Protein AF-A0A5E6N3Q6-F1 (afdb_monomer_lite)

Radius of gyration: 20.18 Å; chains: 1; bounding box: 49×36×59 Å

Foldseek 3Di:
DQVLLVCLCLQFPQDHPVCSVVSVVLLVLLLVLLLVLQLVDQLLLVLQADLQDAQVRLQVSLQSSLVSSCVSVPHDDREHEAEAADPVDQDQWWQFPVRYIYGHLNNQFWSLSSQLRSQLSSLVSVLVRDPVRPPPVPDLLNLVRSSSNSNSRSNSRSVSNQVSSCPRGDHGGHRGHPNHQDDDPVSVVVRVVRNVVSVVVVVPTDRVPTRDQDDPVRVVVLSVQSVVCPPVDDVSNVVSSVVVSVVSVVSVVVVVVVVVVLVPDDPVPRPDPDDPPDDDDDDDD

Structure (mmCIF, N/CA/C/O backbone):
data_AF-A0A5E6N3Q6-F1
#
_entry.id   AF-A0A5E6N3Q6-F1
#
loop_
_atom_site.group_PDB
_atom_site.id
_atom_site.type_symbol
_atom_site.label_atom_id
_atom_site.label_alt_id
_atom_site.label_comp_id
_atom_site.label_asym_id
_atom_site.label_entity_id
_atom_site.label_seq_id
_atom_site.pdbx_PDB_ins_code
_atom_site.Cartn_x
_atom_site.Cartn_y
_atom_site.Cartn_z
_atom_site.occupancy
_atom_site.B_iso_or_equiv
_atom_site.auth_seq_id
_atom_site.auth_comp_id
_atom_site.auth_asym_id
_atom_site.auth_atom_id
_atom_site.pdbx_PDB_model_num
ATOM 1 N N . MET A 1 1 ? -1.515 2.811 -17.539 1.00 56.94 1 MET A N 1
ATOM 2 C CA . MET A 1 1 ? -0.850 1.718 -18.300 1.00 56.94 1 MET A CA 1
ATOM 3 C C . MET A 1 1 ? 0.144 2.186 -19.373 1.00 56.94 1 MET A C 1
ATOM 5 O O . MET A 1 1 ? 1.313 2.272 -19.043 1.00 56.94 1 MET A O 1
ATOM 9 N N . ILE A 1 2 ? -0.220 2.497 -20.633 1.00 44.34 2 ILE A N 1
ATOM 10 C CA . ILE A 1 2 ? 0.793 2.831 -21.678 1.00 44.34 2 ILE A CA 1
ATOM 11 C C . ILE A 1 2 ? 1.593 4.098 -21.333 1.00 44.34 2 ILE A C 1
ATOM 13 O O . ILE A 1 2 ? 2.821 4.087 -21.382 1.00 44.34 2 ILE A O 1
ATOM 17 N N . THR A 1 3 ? 0.908 5.184 -20.964 1.00 49.03 3 THR A N 1
ATOM 18 C CA . THR A 1 3 ? 1.556 6.437 -20.541 1.00 49.03 3 THR A CA 1
ATOM 19 C C . THR A 1 3 ? 2.429 6.220 -19.309 1.00 49.03 3 THR A C 1
ATOM 21 O O . THR A 1 3 ? 3.557 6.697 -19.275 1.00 49.03 3 THR A O 1
ATOM 24 N N . SER A 1 4 ? 1.940 5.439 -18.350 1.00 61.97 4 SER A N 1
ATOM 25 C CA . SER A 1 4 ? 2.652 5.041 -17.138 1.00 61.97 4 SER A CA 1
ATOM 26 C C . SER A 1 4 ? 3.937 4.252 -17.431 1.00 61.97 4 SER A C 1
ATOM 28 O O . SER A 1 4 ? 5.001 4.587 -16.927 1.00 61.97 4 SER A O 1
ATOM 30 N N . ALA A 1 5 ? 3.893 3.264 -18.331 1.00 45.22 5 ALA A N 1
ATOM 31 C CA . ALA A 1 5 ? 5.082 2.517 -18.749 1.00 45.22 5 ALA A CA 1
ATOM 32 C C . ALA A 1 5 ? 6.110 3.428 -19.445 1.00 45.22 5 ALA A C 1
ATOM 34 O O . ALA A 1 5 ? 7.311 3.330 -19.198 1.00 45.22 5 ALA A O 1
ATOM 35 N N . ILE A 1 6 ? 5.647 4.374 -20.274 1.00 43.88 6 ILE A N 1
ATOM 36 C CA . ILE A 1 6 ? 6.516 5.410 -20.854 1.00 43.88 6 ILE A CA 1
ATOM 37 C C . ILE A 1 6 ? 7.110 6.291 -19.748 1.00 43.88 6 ILE A C 1
ATOM 39 O O . ILE A 1 6 ? 8.293 6.617 -19.807 1.00 43.88 6 ILE A O 1
ATOM 43 N N . GLN A 1 7 ? 6.320 6.669 -18.743 1.00 56.56 7 GLN A N 1
ATOM 44 C CA . GLN A 1 7 ? 6.772 7.462 -17.603 1.00 56.56 7 GLN A CA 1
ATOM 45 C C . GLN A 1 7 ? 7.871 6.735 -16.825 1.00 56.56 7 GLN A C 1
ATOM 47 O O . GLN A 1 7 ? 8.896 7.356 -16.545 1.00 56.56 7 GLN A O 1
ATOM 52 N N . GLN A 1 8 ? 7.726 5.432 -16.570 1.00 60.62 8 GLN A N 1
ATOM 53 C CA . GLN A 1 8 ? 8.767 4.626 -15.929 1.00 60.62 8 GLN A CA 1
ATOM 54 C C . GLN A 1 8 ? 10.066 4.624 -16.746 1.00 60.62 8 GLN A C 1
ATOM 56 O O . GLN A 1 8 ? 11.113 5.008 -16.223 1.00 60.62 8 GLN A O 1
ATOM 61 N N . ILE A 1 9 ? 9.994 4.330 -18.047 1.00 50.22 9 ILE A N 1
ATOM 62 C CA . ILE A 1 9 ? 11.169 4.296 -18.944 1.00 50.22 9 ILE A CA 1
ATOM 63 C C . ILE A 1 9 ? 11.842 5.667 -19.079 1.00 50.22 9 ILE A C 1
ATOM 65 O O . ILE A 1 9 ? 13.052 5.784 -19.269 1.00 50.22 9 ILE A O 1
ATOM 69 N N . VAL A 1 10 ? 11.063 6.749 -19.051 1.00 46.91 10 VAL A N 1
ATOM 70 C CA . VAL A 1 10 ? 11.604 8.102 -19.213 1.00 46.91 10 VAL A CA 1
ATOM 71 C C . VAL A 1 10 ? 12.192 8.622 -17.904 1.00 46.91 10 VAL A C 1
ATOM 73 O O . VAL A 1 10 ? 13.195 9.344 -17.948 1.00 46.91 10 VAL A O 1
ATOM 76 N N . ASN A 1 11 ? 11.598 8.299 -16.760 1.00 55.31 11 ASN A N 1
ATOM 77 C CA . ASN A 1 11 ? 11.959 8.909 -15.481 1.00 55.31 11 ASN A CA 1
ATOM 78 C C . ASN A 1 11 ? 12.980 8.095 -14.685 1.00 55.31 11 ASN A C 1
ATOM 80 O O . ASN A 1 11 ? 13.598 8.652 -13.775 1.00 55.31 11 ASN A O 1
ATOM 84 N N . THR A 1 12 ? 13.196 6.834 -15.062 1.00 57.75 12 THR A N 1
ATOM 85 C CA . THR A 1 12 ? 14.058 5.890 -14.346 1.00 57.75 12 THR A CA 1
ATOM 86 C C . THR A 1 12 ? 15.111 5.291 -15.285 1.00 57.75 12 THR A C 1
ATOM 88 O O . THR A 1 12 ? 14.909 5.232 -16.494 1.00 57.75 12 THR A O 1
ATOM 91 N N . ASP A 1 13 ? 16.272 4.915 -14.752 1.00 61.03 13 ASP A N 1
ATOM 92 C CA . ASP A 1 13 ? 17.254 4.044 -15.419 1.00 61.03 13 ASP A CA 1
ATOM 93 C C . ASP A 1 13 ? 16.992 2.550 -15.124 1.00 61.03 13 ASP A C 1
ATOM 95 O O . ASP A 1 13 ? 17.673 1.690 -15.680 1.00 61.03 13 ASP A O 1
ATOM 99 N N . ARG A 1 14 ? 16.019 2.233 -14.257 1.00 63.22 14 ARG A N 1
ATOM 100 C CA . ARG A 1 14 ? 15.593 0.868 -13.913 1.00 63.22 14 ARG A CA 1
ATOM 101 C C . ARG A 1 14 ? 14.964 0.114 -15.086 1.00 63.22 14 ARG A C 1
ATOM 103 O O . ARG A 1 14 ? 15.076 -1.107 -15.150 1.00 63.22 14 ARG A O 1
ATOM 110 N N . THR A 1 15 ? 14.285 0.824 -15.982 1.00 60.34 15 THR A N 1
ATOM 111 C CA . THR A 1 15 ? 13.553 0.229 -17.107 1.00 60.34 15 THR A CA 1
ATOM 112 C C . THR A 1 15 ? 14.020 0.848 -18.418 1.00 60.34 15 THR A C 1
ATOM 114 O O . THR A 1 15 ? 14.158 2.064 -18.543 1.00 60.34 15 THR A O 1
ATOM 117 N N . GLU A 1 16 ? 14.299 0.013 -19.415 1.00 53.53 16 GLU A N 1
ATOM 118 C CA . GLU A 1 16 ? 14.709 0.451 -20.746 1.00 53.53 16 GLU A CA 1
ATOM 119 C C . GLU A 1 16 ? 13.545 0.339 -21.741 1.00 53.53 16 GLU A C 1
ATOM 121 O O . GLU A 1 16 ? 12.541 -0.327 -21.508 1.00 53.53 16 GLU A O 1
ATOM 126 N N . LEU A 1 17 ? 13.689 0.937 -22.929 1.00 44.53 17 LEU A N 1
ATOM 127 C CA . LEU A 1 17 ? 12.667 0.849 -23.982 1.00 44.53 17 LEU A CA 1
ATOM 128 C C . LEU A 1 17 ? 12.323 -0.602 -24.372 1.00 44.53 17 LEU A C 1
ATOM 130 O O . LEU A 1 17 ? 11.194 -0.880 -24.771 1.00 44.53 17 LEU A O 1
ATOM 134 N N . LYS A 1 18 ? 13.287 -1.524 -24.257 1.00 50.41 18 LYS A N 1
ATOM 135 C CA . LYS A 1 18 ? 13.071 -2.955 -24.519 1.00 50.41 18 LYS A CA 1
ATOM 136 C C . LYS A 1 18 ? 12.111 -3.597 -23.503 1.00 50.41 18 LYS A C 1
ATOM 138 O O . LYS A 1 18 ? 11.462 -4.579 -23.846 1.00 50.41 18 LYS A O 1
ATOM 143 N N . ASP A 1 19 ? 11.990 -3.008 -22.313 1.00 62.09 19 ASP A N 1
ATOM 144 C CA . ASP A 1 19 ? 11.165 -3.484 -21.200 1.00 62.09 19 ASP A CA 1
ATOM 145 C C . ASP A 1 19 ? 9.743 -2.893 -21.251 1.00 62.09 19 ASP A C 1
ATOM 147 O O . ASP A 1 19 ? 8.903 -3.191 -20.407 1.00 62.09 19 ASP A O 1
ATOM 151 N N . PHE A 1 20 ? 9.418 -2.082 -22.267 1.00 57.03 20 PHE A N 1
ATOM 152 C CA . PHE A 1 20 ? 8.109 -1.435 -22.405 1.00 57.03 20 PHE A CA 1
ATOM 153 C C . PHE A 1 20 ? 6.930 -2.404 -22.298 1.00 57.03 20 PHE A C 1
ATOM 155 O O . PHE A 1 20 ? 5.985 -2.134 -21.562 1.00 57.03 20 PHE A O 1
ATOM 162 N N . PHE A 1 21 ? 6.970 -3.536 -23.002 1.00 57.34 21 PHE A N 1
ATOM 163 C CA . PHE A 1 21 ? 5.859 -4.489 -22.960 1.00 57.34 21 PHE A CA 1
ATOM 164 C C . PHE A 1 21 ? 5.755 -5.215 -21.617 1.00 57.34 21 PHE A C 1
ATOM 166 O O . PHE A 1 21 ? 4.640 -5.481 -21.186 1.00 57.34 21 PHE A O 1
ATOM 173 N N . SER A 1 22 ? 6.873 -5.486 -20.935 1.00 75.19 22 SER A N 1
ATOM 174 C CA . SER A 1 22 ? 6.841 -6.054 -19.581 1.00 75.19 22 SER A CA 1
ATOM 175 C C . SER A 1 22 ? 6.333 -5.049 -18.549 1.00 75.19 22 SER A C 1
ATOM 177 O O . SER A 1 22 ? 5.594 -5.433 -17.649 1.00 75.19 22 SER A O 1
ATOM 179 N N . GLU A 1 23 ? 6.654 -3.760 -18.696 1.00 72.88 23 GLU A N 1
ATOM 180 C CA . GLU A 1 23 ? 6.098 -2.705 -17.842 1.00 72.88 23 GLU A CA 1
ATOM 181 C C . GLU A 1 23 ? 4.593 -2.526 -18.067 1.00 72.88 23 GLU A C 1
ATOM 183 O O . GLU A 1 23 ? 3.832 -2.412 -17.108 1.00 72.88 23 GLU A O 1
ATOM 188 N N . VAL A 1 24 ? 4.137 -2.566 -19.324 1.00 64.94 24 VAL A N 1
ATOM 189 C CA . VAL A 1 24 ? 2.701 -2.549 -19.637 1.00 64.94 24 VAL A CA 1
ATOM 190 C C . VAL A 1 24 ? 1.995 -3.779 -19.061 1.00 64.94 24 VAL A C 1
ATOM 192 O O . VAL A 1 24 ? 0.944 -3.615 -18.452 1.00 64.94 24 VAL A O 1
ATOM 195 N N . ASP A 1 25 ? 2.564 -4.979 -19.215 1.00 76.69 25 ASP A N 1
ATOM 196 C CA . ASP A 1 25 ? 1.991 -6.231 -18.691 1.00 76.69 25 ASP A CA 1
ATOM 197 C C . ASP A 1 25 ? 1.880 -6.217 -17.160 1.00 76.69 25 ASP A C 1
ATOM 199 O O . ASP A 1 25 ? 0.833 -6.544 -16.609 1.00 76.69 25 ASP A O 1
ATOM 203 N N . LYS A 1 26 ? 2.927 -5.760 -16.467 1.00 88.00 26 LYS A N 1
ATOM 204 C CA . LYS A 1 26 ? 2.930 -5.606 -15.007 1.00 88.00 26 LYS A CA 1
ATOM 205 C C . LYS A 1 26 ? 1.845 -4.642 -14.538 1.00 88.00 26 LYS A C 1
ATOM 207 O O . LYS A 1 26 ? 1.053 -4.995 -13.675 1.00 88.00 26 LYS A O 1
ATOM 212 N N . LEU A 1 27 ? 1.768 -3.450 -15.131 1.00 81.25 27 LEU A N 1
ATOM 213 C CA . LEU A 1 27 ? 0.739 -2.470 -14.776 1.00 81.25 27 LEU A CA 1
ATOM 214 C C . LEU A 1 27 ? -0.676 -2.969 -15.091 1.00 81.25 27 LEU A C 1
ATOM 216 O O . LEU A 1 27 ? -1.602 -2.661 -14.347 1.00 81.25 27 LEU A O 1
ATOM 220 N N . HIS A 1 28 ? -0.838 -3.739 -16.168 1.00 80.50 28 HIS A N 1
ATOM 221 C CA . HIS A 1 28 ? -2.110 -4.353 -16.530 1.00 80.50 28 HIS A CA 1
ATOM 222 C C . HIS A 1 28 ? -2.560 -5.395 -15.514 1.00 80.50 28 HIS A C 1
ATOM 224 O O . HIS A 1 28 ? -3.688 -5.318 -15.041 1.00 80.50 28 HIS A O 1
ATOM 230 N N . LYS A 1 29 ? -1.667 -6.296 -15.105 1.00 91.75 29 LYS A N 1
ATOM 231 C CA . LYS A 1 29 ? -1.943 -7.270 -14.043 1.00 91.75 29 LYS A CA 1
ATOM 232 C C . LYS A 1 29 ? -2.271 -6.602 -12.714 1.00 91.75 29 LYS A C 1
ATOM 234 O O . LYS A 1 29 ? -3.179 -7.041 -12.018 1.00 91.75 29 LYS A O 1
ATOM 239 N N . THR A 1 30 ? -1.575 -5.519 -12.367 1.00 93.81 30 THR A N 1
ATOM 240 C CA . THR A 1 30 ? -1.893 -4.727 -11.172 1.00 93.81 30 THR A CA 1
ATOM 241 C C . THR A 1 30 ? -3.315 -4.162 -11.234 1.00 93.81 30 THR A C 1
ATOM 243 O O . THR A 1 30 ? -4.065 -4.314 -10.270 1.00 93.81 30 THR A O 1
ATOM 246 N N . ASP A 1 31 ? -3.702 -3.546 -12.355 1.00 88.62 31 ASP A N 1
ATOM 247 C CA . ASP A 1 31 ? -5.058 -3.022 -12.573 1.00 88.62 31 ASP A CA 1
ATOM 248 C C . ASP A 1 31 ? -6.121 -4.132 -12.517 1.00 88.62 31 ASP A C 1
ATOM 250 O O . ASP A 1 31 ? -7.110 -4.013 -11.791 1.00 88.62 31 ASP A O 1
ATOM 254 N N . GLU A 1 32 ? -5.892 -5.254 -13.206 1.00 90.25 32 GLU A N 1
ATOM 255 C CA . GLU A 1 32 ? -6.801 -6.404 -13.199 1.00 90.25 32 GLU A CA 1
ATOM 256 C C . GLU A 1 32 ? -6.975 -6.990 -11.796 1.00 90.25 32 GLU A C 1
ATOM 258 O O . GLU A 1 32 ? -8.107 -7.236 -11.375 1.00 90.25 32 GLU A O 1
ATOM 263 N N . ALA A 1 33 ? -5.885 -7.156 -11.042 1.00 97.19 33 ALA A N 1
ATOM 264 C CA . ALA A 1 33 ? -5.919 -7.665 -9.675 1.00 97.19 33 ALA A CA 1
ATOM 265 C C . ALA A 1 33 ? -6.727 -6.754 -8.747 1.00 97.19 33 ALA A C 1
ATOM 267 O O . ALA A 1 33 ? -7.626 -7.222 -8.044 1.00 97.19 33 ALA A O 1
ATOM 268 N N . VAL A 1 34 ? -6.439 -5.448 -8.766 1.00 97.50 34 VAL A N 1
ATOM 269 C CA . VAL A 1 34 ? -7.136 -4.446 -7.949 1.00 97.50 34 VAL A CA 1
ATOM 270 C C . VAL A 1 34 ? -8.615 -4.386 -8.326 1.00 97.50 34 VAL A C 1
ATOM 272 O O . VAL A 1 34 ? -9.481 -4.487 -7.452 1.00 97.50 34 VAL A O 1
ATOM 275 N N . THR A 1 35 ? -8.913 -4.296 -9.622 1.00 90.94 35 THR A N 1
ATOM 276 C CA . THR A 1 35 ? -10.280 -4.245 -10.145 1.00 90.94 35 THR A CA 1
ATOM 277 C C . THR A 1 35 ? -11.064 -5.493 -9.759 1.00 90.94 35 THR A C 1
ATOM 279 O O . THR A 1 35 ? -12.149 -5.389 -9.182 1.00 90.94 35 THR A O 1
ATOM 282 N N . ALA A 1 36 ? -10.510 -6.684 -10.001 1.00 95.94 36 ALA A N 1
ATOM 283 C CA . ALA A 1 36 ? -11.153 -7.941 -9.643 1.00 95.94 36 ALA A CA 1
ATOM 284 C C . ALA A 1 36 ? -11.361 -8.054 -8.129 1.00 95.94 36 ALA A C 1
ATOM 286 O O . ALA A 1 36 ? -12.408 -8.535 -7.684 1.00 95.94 36 ALA A O 1
ATOM 287 N N . LYS A 1 37 ? -10.396 -7.602 -7.322 1.00 97.88 37 LYS A N 1
ATOM 288 C CA . LYS A 1 37 ? -10.487 -7.659 -5.863 1.00 97.88 37 LYS A CA 1
ATOM 289 C C . LYS A 1 37 ? -11.585 -6.748 -5.318 1.00 97.88 37 LYS A C 1
ATOM 291 O O . LYS A 1 37 ? -12.336 -7.186 -4.447 1.00 97.88 37 LYS A O 1
ATOM 296 N N . ILE A 1 38 ? -11.703 -5.526 -5.838 1.00 96.62 38 ILE A N 1
ATOM 297 C CA . ILE A 1 38 ? -12.740 -4.562 -5.443 1.00 96.62 38 ILE A CA 1
ATOM 298 C C . ILE A 1 38 ? -14.120 -5.032 -5.914 1.00 96.62 38 ILE A C 1
ATOM 300 O O . ILE A 1 38 ? -15.034 -5.142 -5.098 1.00 96.62 38 ILE A O 1
ATOM 304 N N . ALA A 1 39 ? -14.257 -5.399 -7.191 1.00 94.62 39 ALA A N 1
ATOM 305 C CA . ALA A 1 39 ? -15.531 -5.812 -7.780 1.00 94.62 39 ALA A CA 1
ATOM 306 C C . ALA A 1 39 ? -16.141 -7.045 -7.089 1.00 94.62 39 ALA A C 1
ATOM 308 O O . ALA A 1 39 ? -17.357 -7.153 -6.938 1.00 94.62 39 ALA A O 1
ATOM 309 N N . ASN A 1 40 ? -15.296 -7.981 -6.643 1.00 96.75 40 ASN A N 1
ATOM 310 C CA . ASN A 1 40 ? -15.743 -9.224 -6.012 1.00 96.75 40 ASN A CA 1
ATOM 311 C C . ASN A 1 40 ? -15.781 -9.165 -4.476 1.00 96.75 40 ASN A C 1
ATOM 313 O O . ASN A 1 40 ? -16.113 -10.169 -3.841 1.00 96.75 40 ASN A O 1
ATOM 317 N N . ASN A 1 41 ? -15.456 -8.025 -3.856 1.00 97.62 41 ASN A N 1
ATOM 318 C CA . ASN A 1 41 ? -15.508 -7.865 -2.403 1.00 97.62 41 ASN A CA 1
ATOM 319 C C . ASN A 1 41 ? -16.276 -6.592 -1.995 1.00 97.62 41 ASN A C 1
ATOM 321 O O . ASN A 1 41 ? -15.662 -5.556 -1.731 1.00 97.62 41 ASN A O 1
ATOM 325 N N . PRO A 1 42 ? -17.612 -6.677 -1.831 1.00 96.81 42 PRO A N 1
ATOM 326 C CA . PRO A 1 42 ? -18.437 -5.539 -1.418 1.00 96.81 42 PRO A CA 1
ATOM 327 C C . PRO A 1 42 ? -18.014 -4.900 -0.088 1.00 96.81 42 PRO A C 1
ATOM 329 O O . PRO A 1 42 ? -18.196 -3.702 0.109 1.00 96.81 42 PRO A O 1
ATOM 332 N N . ALA A 1 43 ? -17.447 -5.681 0.839 1.00 97.25 43 ALA A N 1
ATOM 333 C CA . ALA A 1 43 ? -16.972 -5.149 2.113 1.00 97.25 43 ALA A CA 1
ATOM 334 C C . ALA A 1 43 ? -15.712 -4.291 1.934 1.00 97.25 43 ALA A C 1
ATOM 336 O O . ALA A 1 43 ? -15.598 -3.244 2.567 1.00 97.25 43 ALA A O 1
ATOM 337 N N . LEU A 1 44 ? -14.795 -4.711 1.056 1.00 97.56 44 LEU A N 1
ATOM 338 C CA . LEU A 1 44 ? -13.612 -3.928 0.696 1.00 97.56 44 LEU A CA 1
ATOM 339 C C . LEU A 1 44 ? -14.000 -2.680 -0.103 1.00 97.56 44 LEU A C 1
ATOM 341 O O . LEU A 1 44 ? -13.515 -1.598 0.213 1.00 97.56 44 LEU A O 1
ATOM 345 N N . ALA A 1 45 ? -14.914 -2.809 -1.069 1.00 97.12 45 ALA A N 1
ATOM 346 C CA . ALA A 1 45 ? -15.427 -1.682 -1.846 1.00 97.12 45 ALA A CA 1
ATOM 347 C C . ALA A 1 45 ? -16.031 -0.595 -0.944 1.00 97.12 45 ALA A C 1
ATOM 349 O O . ALA A 1 45 ? -15.667 0.571 -1.046 1.00 97.12 45 ALA A O 1
ATOM 350 N N . LYS A 1 46 ? -16.879 -0.992 0.011 1.00 97.81 46 LYS A N 1
ATOM 351 C CA . LYS A 1 46 ? -17.445 -0.072 1.003 1.00 97.81 46 LYS A CA 1
ATOM 352 C C . LYS A 1 46 ? -16.390 0.526 1.934 1.00 97.81 46 LYS A C 1
ATOM 354 O O . LYS A 1 46 ? -16.525 1.655 2.386 1.00 97.81 46 LYS A O 1
ATOM 359 N N . ALA A 1 47 ? -15.350 -0.232 2.268 1.00 98.06 47 ALA A N 1
ATOM 360 C CA . ALA A 1 47 ? -14.299 0.273 3.136 1.00 98.06 47 ALA A CA 1
ATOM 361 C C . ALA A 1 47 ? -13.492 1.399 2.460 1.00 98.06 47 ALA A C 1
ATOM 363 O O . ALA A 1 47 ? -13.134 2.364 3.126 1.00 98.06 47 ALA A O 1
ATOM 364 N N . LEU A 1 48 ? -13.265 1.333 1.144 1.00 98.25 48 LEU A N 1
ATOM 365 C CA . LEU A 1 48 ? -12.563 2.383 0.389 1.00 98.25 48 LEU A CA 1
ATOM 366 C C . LEU A 1 48 ? -13.268 3.753 0.445 1.00 98.25 48 LEU A C 1
ATOM 368 O O . LEU A 1 48 ? -12.604 4.794 0.402 1.00 98.25 48 LEU A O 1
ATOM 372 N N . THR A 1 49 ? -14.594 3.761 0.581 1.00 97.88 49 THR A N 1
ATOM 373 C CA . THR A 1 49 ? -15.419 4.977 0.626 1.00 97.88 49 THR A CA 1
ATOM 374 C C . THR A 1 49 ? -15.700 5.469 2.054 1.00 97.88 49 THR A C 1
ATOM 376 O O . THR A 1 49 ? -16.276 6.543 2.233 1.00 97.88 49 THR A O 1
ATOM 379 N N . ASP A 1 50 ? -15.269 4.734 3.088 1.00 97.88 50 ASP A N 1
ATOM 380 C CA . ASP A 1 50 ? -15.525 5.066 4.494 1.00 97.88 50 ASP A CA 1
ATOM 381 C C . ASP A 1 50 ? -14.362 5.864 5.129 1.00 97.88 50 ASP A C 1
ATOM 383 O O . ASP A 1 50 ? -13.288 5.310 5.372 1.00 97.88 50 ASP A O 1
ATOM 387 N N . PRO A 1 51 ? -14.549 7.146 5.502 1.00 96.94 51 PRO A N 1
ATOM 388 C CA . PRO A 1 51 ? -13.509 7.931 6.178 1.00 96.94 51 PRO A CA 1
ATOM 389 C C . PRO A 1 51 ? -13.286 7.518 7.647 1.00 96.94 51 PRO A C 1
ATOM 391 O O . PRO A 1 51 ? -12.384 8.032 8.321 1.00 96.94 51 PRO A O 1
ATOM 394 N N . ASN A 1 52 ? -14.118 6.619 8.186 1.00 97.06 52 ASN A N 1
ATOM 395 C CA . ASN A 1 52 ? -14.143 6.214 9.592 1.00 97.06 52 ASN A CA 1
ATOM 396 C C . ASN A 1 52 ? -13.636 4.796 9.850 1.00 97.06 52 ASN A C 1
ATOM 398 O O . ASN A 1 52 ? -13.909 4.236 10.920 1.00 97.06 52 ASN A O 1
ATOM 402 N N . LEU A 1 53 ? -12.858 4.235 8.920 1.00 97.62 53 LEU A N 1
ATOM 403 C CA . LEU A 1 53 ? -12.213 2.945 9.130 1.00 97.62 53 LEU A CA 1
ATOM 404 C C . LEU A 1 53 ? -11.322 2.944 10.371 1.00 97.62 53 LEU A C 1
ATOM 406 O O . LEU A 1 53 ? -10.517 3.847 10.607 1.00 97.62 53 LEU A O 1
ATOM 410 N N . THR A 1 54 ? -11.420 1.851 11.118 1.00 98.12 54 THR A N 1
ATOM 411 C CA . THR A 1 54 ? -10.520 1.561 12.228 1.00 98.12 54 THR A CA 1
ATOM 412 C C . THR A 1 54 ? -9.158 1.043 11.772 1.00 98.12 54 THR A C 1
ATOM 414 O O . THR A 1 54 ? -9.055 0.517 10.661 1.00 98.12 54 THR A O 1
ATOM 417 N N . PRO A 1 55 ? -8.116 1.087 12.628 1.00 98.38 55 PRO A N 1
ATOM 418 C CA . PRO A 1 55 ? -6.816 0.510 12.309 1.00 98.38 55 PRO A CA 1
ATOM 419 C C . PRO A 1 55 ? -6.862 -0.922 11.776 1.00 98.38 55 PRO A C 1
ATOM 421 O O . PRO A 1 55 ? -6.235 -1.223 10.764 1.00 98.38 55 PRO A O 1
ATOM 424 N N . THR A 1 56 ? -7.652 -1.797 12.410 1.00 98.06 56 THR A N 1
ATOM 425 C CA . THR A 1 56 ? -7.825 -3.181 11.941 1.00 98.06 56 THR A CA 1
ATOM 426 C C . THR A 1 56 ? -8.397 -3.222 10.522 1.00 98.06 56 THR A C 1
ATOM 428 O O . THR A 1 56 ? -7.914 -3.986 9.691 1.00 98.06 56 THR A O 1
ATOM 431 N N . GLN A 1 57 ? -9.402 -2.392 10.226 1.00 98.12 57 GLN A N 1
ATOM 432 C CA . GLN A 1 57 ? -10.049 -2.373 8.912 1.00 98.12 57 GLN A CA 1
ATOM 433 C C . GLN A 1 57 ? -9.128 -1.8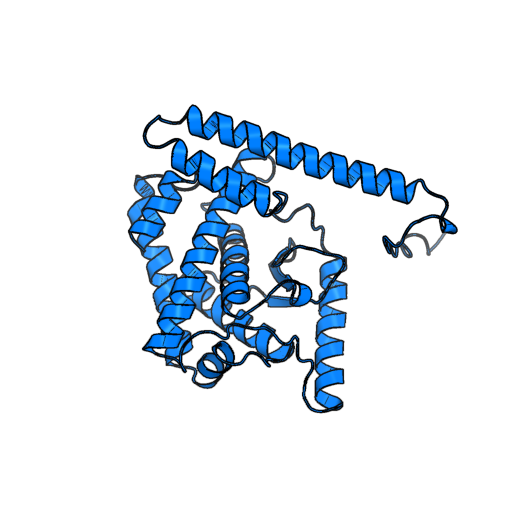11 7.827 1.00 98.12 57 GLN A C 1
ATOM 435 O O . GLN A 1 57 ? -9.053 -2.393 6.751 1.00 98.12 57 GLN A O 1
ATOM 440 N N . LYS A 1 58 ? -8.384 -0.734 8.110 1.00 98.12 58 LYS A N 1
ATOM 441 C CA . LYS A 1 58 ? -7.399 -0.178 7.167 1.00 98.12 58 LYS A CA 1
ATOM 442 C C . LYS A 1 58 ? -6.280 -1.165 6.869 1.00 98.12 58 LYS A C 1
ATOM 444 O O . LYS A 1 58 ? -5.928 -1.355 5.710 1.00 98.12 58 LYS A O 1
ATOM 449 N N . GLN A 1 59 ? -5.748 -1.822 7.902 1.00 98.44 59 GLN A N 1
ATOM 450 C CA . GLN A 1 59 ? -4.710 -2.832 7.722 1.00 98.44 59 GLN A CA 1
ATOM 451 C C . GLN A 1 59 ? -5.222 -4.006 6.882 1.00 98.44 59 GLN A C 1
ATOM 453 O O . GLN A 1 59 ? -4.517 -4.465 5.986 1.00 98.44 59 GLN A O 1
ATOM 458 N N . GLN A 1 60 ? -6.450 -4.468 7.132 1.00 97.81 60 GLN A N 1
ATOM 459 C CA . GLN A 1 60 ? -7.063 -5.530 6.339 1.00 97.81 60 GLN A CA 1
ATOM 460 C C . GLN A 1 60 ? -7.275 -5.101 4.881 1.00 97.81 60 GLN A C 1
ATOM 462 O O . GLN A 1 60 ? -6.879 -5.836 3.983 1.00 97.81 60 GLN A O 1
ATOM 467 N N . LEU A 1 61 ? -7.842 -3.913 4.645 1.00 98.06 61 LEU A N 1
ATOM 468 C CA . LEU A 1 61 ? -8.027 -3.347 3.306 1.00 98.06 61 LEU A CA 1
ATOM 469 C C . LEU A 1 61 ? -6.702 -3.317 2.540 1.00 98.06 61 LEU A C 1
ATOM 471 O O . LEU A 1 61 ? -6.620 -3.829 1.426 1.00 98.06 61 LEU A O 1
ATOM 475 N N . ALA A 1 62 ? -5.653 -2.776 3.162 1.00 98.38 62 ALA A N 1
ATOM 476 C CA . ALA A 1 62 ? -4.338 -2.681 2.546 1.00 98.38 62 ALA A CA 1
ATOM 477 C C . ALA A 1 62 ? -3.730 -4.067 2.270 1.00 98.38 62 ALA A C 1
ATOM 479 O O . ALA A 1 62 ? -3.235 -4.319 1.175 1.00 98.38 62 ALA A O 1
ATOM 480 N N . THR A 1 63 ? -3.840 -4.996 3.224 1.00 98.06 63 THR A N 1
ATOM 481 C CA . THR A 1 63 ? -3.371 -6.384 3.062 1.00 98.06 63 THR A CA 1
ATOM 482 C C . THR A 1 63 ? -4.057 -7.071 1.886 1.00 98.06 63 THR A C 1
ATOM 484 O O . THR A 1 63 ? -3.407 -7.755 1.098 1.00 98.06 63 THR A O 1
ATOM 487 N N . GLU A 1 64 ? -5.371 -6.895 1.754 1.00 97.38 64 GLU A N 1
ATOM 488 C CA . GLU A 1 64 ? -6.163 -7.514 0.697 1.00 97.38 64 GLU A CA 1
ATOM 489 C C . GLU A 1 64 ? -5.789 -7.005 -0.698 1.00 97.38 64 GLU A C 1
ATOM 491 O O . GLU A 1 64 ? -5.702 -7.814 -1.624 1.00 97.38 64 GLU A O 1
ATOM 496 N N . LEU A 1 65 ? -5.535 -5.700 -0.839 1.00 98.00 65 LEU A N 1
ATOM 497 C CA . LEU A 1 65 ? -5.077 -5.111 -2.096 1.00 98.00 65 LEU A CA 1
ATOM 498 C C . LEU A 1 65 ? -3.670 -5.605 -2.456 1.00 98.00 65 LEU A C 1
ATOM 500 O O . LEU A 1 65 ? -3.489 -6.176 -3.530 1.00 98.00 65 LEU A O 1
ATOM 504 N N . VAL A 1 66 ? -2.696 -5.485 -1.547 1.00 97.50 66 VAL A N 1
ATOM 505 C CA . VAL A 1 66 ? -1.309 -5.924 -1.804 1.00 97.50 66 VAL A CA 1
ATOM 506 C C . VAL A 1 66 ? -1.250 -7.404 -2.140 1.00 97.50 66 VAL A C 1
ATOM 508 O O . VAL A 1 66 ? -0.650 -7.781 -3.141 1.00 97.50 66 VAL A O 1
ATOM 511 N N . SER A 1 67 ? -1.918 -8.246 -1.350 1.00 96.06 67 SER A N 1
ATOM 512 C CA . SER A 1 67 ? -1.900 -9.693 -1.575 1.00 96.06 67 SER A CA 1
ATOM 513 C C . SER A 1 67 ? -2.464 -10.060 -2.947 1.00 96.06 67 SER A C 1
ATOM 515 O O . SER A 1 67 ? -1.925 -10.951 -3.596 1.00 96.06 67 SER A O 1
ATOM 517 N N . SER A 1 68 ? -3.517 -9.372 -3.409 1.00 95.94 68 SER A N 1
ATOM 518 C CA . SER A 1 68 ? -4.079 -9.619 -4.743 1.00 95.94 68 SER A CA 1
ATOM 519 C C . SER A 1 68 ? -3.084 -9.297 -5.859 1.00 95.94 68 SER A C 1
ATOM 521 O O . SER A 1 68 ? -2.880 -10.122 -6.744 1.00 95.94 68 SER A O 1
ATOM 523 N N . VAL A 1 69 ? -2.398 -8.155 -5.767 1.00 97.31 69 VAL A N 1
ATOM 524 C CA . VAL A 1 69 ? -1.406 -7.729 -6.762 1.00 97.31 69 VAL A CA 1
ATOM 525 C C . VAL A 1 69 ? -0.183 -8.639 -6.757 1.00 97.31 69 VAL A C 1
ATOM 527 O O . VAL A 1 69 ? 0.253 -9.082 -7.815 1.00 97.31 69 VAL A O 1
ATOM 530 N N . MET A 1 70 ? 0.351 -8.968 -5.578 1.00 95.25 70 MET A N 1
ATOM 531 C CA . MET A 1 70 ? 1.516 -9.850 -5.466 1.00 95.25 70 MET A CA 1
ATOM 532 C C . MET A 1 70 ? 1.238 -11.225 -6.085 1.00 95.25 70 MET A C 1
ATOM 534 O O . MET A 1 70 ? 2.066 -11.734 -6.839 1.00 95.25 70 MET A O 1
ATOM 538 N N . VAL A 1 71 ? 0.055 -11.796 -5.825 1.00 94.94 71 VAL A N 1
ATOM 539 C CA . VAL A 1 71 ? -0.358 -13.085 -6.401 1.00 94.94 71 VAL A CA 1
ATOM 540 C C . VAL A 1 71 ? -0.520 -12.999 -7.918 1.00 94.94 71 VAL A C 1
ATOM 542 O O . VAL A 1 71 ? -0.006 -13.871 -8.617 1.00 94.94 71 VAL A O 1
ATOM 545 N N . GLU A 1 72 ? -1.184 -11.962 -8.435 1.00 95.44 72 GLU A N 1
ATOM 546 C CA . GLU A 1 72 ? -1.410 -11.802 -9.880 1.00 95.44 72 GLU A CA 1
ATOM 547 C C . GLU A 1 72 ? -0.098 -11.609 -10.658 1.00 95.44 72 GLU A C 1
ATOM 549 O O . GLU A 1 72 ? 0.076 -12.120 -11.765 1.00 95.44 72 GLU A O 1
ATOM 554 N N . LEU A 1 73 ? 0.880 -10.933 -10.049 1.00 93.31 73 LEU A N 1
ATOM 555 C CA . LEU A 1 73 ? 2.223 -10.776 -10.609 1.00 93.31 73 LEU A CA 1
ATOM 556 C C . LEU A 1 73 ? 3.096 -12.038 -10.474 1.00 93.31 73 LEU A C 1
ATOM 558 O O . LEU A 1 73 ? 4.182 -12.094 -11.052 1.00 93.31 73 LEU A O 1
ATOM 562 N N . GLY A 1 74 ? 2.626 -13.069 -9.764 1.00 93.38 74 GLY A N 1
ATOM 563 C CA . GLY A 1 74 ? 3.320 -14.349 -9.606 1.00 93.38 74 GLY A CA 1
ATOM 564 C C . GLY A 1 74 ? 4.338 -14.394 -8.462 1.00 93.38 74 GLY A C 1
ATOM 565 O O . GLY A 1 74 ? 5.137 -15.330 -8.398 1.00 93.38 74 GLY A O 1
ATOM 566 N N . TYR A 1 75 ? 4.314 -13.420 -7.552 1.00 92.06 75 TYR A N 1
ATOM 567 C CA . TYR A 1 75 ? 5.174 -13.389 -6.371 1.00 92.06 75 TYR A CA 1
ATOM 568 C C . TYR A 1 75 ? 4.600 -14.264 -5.252 1.00 92.06 75 TYR A C 1
ATOM 570 O O . TYR A 1 75 ? 3.424 -14.180 -4.899 1.00 92.06 75 TYR A O 1
ATOM 578 N N . THR A 1 76 ? 5.437 -15.138 -4.690 1.00 85.12 76 THR A N 1
ATOM 579 C CA . THR A 1 76 ? 4.989 -16.182 -3.751 1.00 85.12 76 THR A CA 1
ATOM 580 C C . THR A 1 76 ? 5.302 -15.885 -2.291 1.00 85.12 76 THR A C 1
ATOM 582 O O . THR A 1 76 ? 4.747 -16.546 -1.412 1.00 85.12 76 THR A O 1
ATOM 585 N N . GLN A 1 77 ? 6.212 -14.951 -2.000 1.00 85.12 77 GLN A N 1
ATOM 586 C CA . GLN A 1 77 ? 6.502 -14.587 -0.618 1.00 85.12 77 GLN A CA 1
ATOM 587 C C . GLN A 1 77 ? 5.444 -13.594 -0.137 1.00 85.12 77 GLN A C 1
ATOM 589 O O . GLN A 1 77 ? 5.240 -12.533 -0.729 1.00 85.12 77 GLN A O 1
ATOM 594 N N . ALA A 1 78 ? 4.764 -13.963 0.948 1.00 88.50 78 ALA A N 1
ATOM 595 C CA . ALA A 1 78 ? 3.781 -13.104 1.585 1.00 88.50 78 ALA A CA 1
ATOM 596 C C . ALA A 1 78 ? 4.443 -11.817 2.097 1.00 88.50 78 ALA A C 1
ATOM 598 O O . ALA A 1 78 ? 5.558 -11.852 2.618 1.00 88.50 78 ALA A O 1
ATOM 599 N N . VAL A 1 79 ? 3.735 -10.702 1.948 1.00 92.69 79 VAL A N 1
ATOM 600 C CA . VAL A 1 79 ? 4.137 -9.381 2.436 1.00 92.69 79 VAL A CA 1
ATOM 601 C C . VAL A 1 79 ? 3.078 -8.945 3.433 1.00 92.69 79 VAL A C 1
ATOM 603 O O . VAL A 1 79 ? 1.922 -8.750 3.052 1.00 92.69 79 VAL A O 1
ATOM 606 N N . ASP A 1 80 ? 3.451 -8.817 4.704 1.00 95.56 80 ASP A N 1
ATOM 607 C CA . ASP A 1 80 ? 2.501 -8.364 5.715 1.00 95.56 80 ASP A CA 1
ATOM 608 C C . ASP A 1 80 ? 2.400 -6.839 5.685 1.00 95.56 80 ASP A C 1
ATOM 610 O O . ASP A 1 80 ? 3.406 -6.128 5.629 1.00 95.56 80 ASP A O 1
ATOM 614 N N . VAL A 1 81 ? 1.172 -6.326 5.779 1.00 98.12 81 VAL A N 1
ATOM 615 C CA . VAL A 1 81 ? 0.921 -4.895 5.962 1.00 98.12 81 VAL A CA 1
ATOM 616 C C . VAL A 1 81 ? 0.625 -4.622 7.432 1.00 98.12 81 VAL A C 1
ATOM 618 O O . VAL A 1 81 ? -0.227 -5.271 8.044 1.00 98.12 81 VAL A O 1
ATOM 621 N N . LYS A 1 82 ? 1.305 -3.630 8.005 1.00 98.31 82 LYS A N 1
ATOM 622 C CA . LYS A 1 82 ? 1.166 -3.198 9.396 1.00 98.31 82 LYS A CA 1
ATOM 623 C C . LYS A 1 82 ? 0.804 -1.723 9.451 1.00 98.31 82 LYS A C 1
ATOM 625 O O . LYS A 1 82 ? 1.565 -0.865 9.009 1.00 98.31 82 LYS A O 1
ATOM 630 N N . LEU A 1 83 ? -0.349 -1.414 10.038 1.00 98.19 83 LEU A N 1
ATOM 631 C CA . LEU A 1 83 ? -0.729 -0.027 10.279 1.00 98.19 83 LEU A CA 1
ATOM 632 C C . LEU A 1 83 ? -0.083 0.473 11.576 1.00 98.19 83 LEU A C 1
ATOM 634 O O . LEU A 1 83 ? -0.299 -0.099 12.648 1.00 98.19 83 LEU A O 1
ATOM 638 N N . VAL A 1 84 ? 0.697 1.539 11.476 1.00 97.75 84 VAL A N 1
ATOM 639 C CA . VAL A 1 84 ? 1.354 2.222 12.594 1.00 97.75 84 VAL A CA 1
ATOM 640 C C . VAL A 1 84 ? 0.732 3.597 12.801 1.00 97.75 84 VAL A C 1
ATOM 642 O O . VAL A 1 84 ? 0.079 4.145 11.916 1.00 97.75 84 VAL A O 1
ATOM 645 N N . ALA A 1 85 ? 0.937 4.167 13.981 1.00 96.25 85 ALA A N 1
ATOM 646 C CA . ALA A 1 85 ? 0.598 5.555 14.266 1.00 96.25 85 ALA A CA 1
ATOM 647 C C . ALA A 1 85 ? 1.736 6.170 15.081 1.00 96.25 85 ALA A C 1
ATOM 649 O O . ALA A 1 85 ? 1.730 6.132 16.316 1.00 96.25 85 ALA A O 1
ATOM 650 N N . ASP A 1 86 ? 2.748 6.678 14.379 1.00 89.38 86 ASP A N 1
ATOM 651 C CA . ASP A 1 86 ? 3.909 7.327 14.982 1.00 89.38 86 ASP A CA 1
ATOM 652 C C . ASP A 1 86 ? 3.975 8.792 14.543 1.00 89.38 86 ASP A C 1
ATOM 654 O O . ASP A 1 86 ? 4.393 9.110 13.435 1.00 89.38 86 ASP A O 1
ATOM 658 N N . SER A 1 87 ? 3.577 9.702 15.434 1.00 85.25 87 SER A N 1
ATOM 659 C CA . SER A 1 87 ? 3.602 11.147 15.174 1.00 85.25 87 SER A CA 1
ATOM 660 C C . SER A 1 87 ? 5.002 11.764 15.203 1.00 85.25 87 SER A C 1
ATOM 662 O O . SER A 1 87 ? 5.148 12.954 14.931 1.00 85.25 87 SER A O 1
ATOM 664 N N . GLN A 1 88 ? 6.028 11.003 15.597 1.00 83.25 88 GLN A N 1
ATOM 665 C CA . GLN A 1 88 ? 7.424 11.447 15.543 1.00 83.25 88 GLN A CA 1
ATOM 666 C C . GLN A 1 88 ? 8.082 11.117 14.201 1.00 83.25 88 GLN A C 1
ATOM 668 O O . GLN A 1 88 ? 9.159 11.638 13.905 1.00 83.25 88 GLN A O 1
ATOM 673 N N . ASP A 1 89 ? 7.435 10.271 13.405 1.00 80.25 89 ASP A N 1
ATOM 674 C CA . ASP A 1 89 ? 7.868 9.873 12.081 1.00 80.25 89 ASP A CA 1
ATOM 675 C C . ASP A 1 89 ? 6.981 10.552 11.042 1.00 80.25 89 ASP A C 1
ATOM 677 O O . ASP A 1 89 ? 5.761 10.426 11.078 1.00 80.25 89 ASP A O 1
ATOM 681 N N . ASN A 1 90 ? 7.576 11.311 10.128 1.00 82.62 90 ASN A N 1
ATOM 682 C CA . ASN A 1 90 ? 6.838 12.051 9.104 1.00 82.62 90 ASN A CA 1
ATOM 683 C C . ASN A 1 90 ? 6.604 11.235 7.825 1.00 82.62 90 ASN A C 1
ATOM 685 O O . ASN A 1 90 ? 5.982 11.743 6.892 1.00 82.62 90 ASN A O 1
ATOM 689 N N . ARG A 1 91 ? 7.116 10.003 7.759 1.00 84.12 91 ARG A N 1
ATOM 690 C CA . ARG A 1 91 ? 6.916 9.119 6.610 1.00 84.12 91 ARG A CA 1
ATOM 691 C C . ARG A 1 91 ? 5.489 8.596 6.584 1.00 84.12 91 ARG A C 1
ATOM 693 O O . ARG A 1 91 ? 4.905 8.326 7.636 1.00 84.12 91 ARG A O 1
ATOM 700 N N . LYS A 1 92 ? 4.925 8.474 5.383 1.00 90.62 92 LYS A N 1
ATOM 701 C CA . LYS A 1 92 ? 3.598 7.879 5.166 1.00 90.62 92 LYS A CA 1
ATOM 702 C C . LYS A 1 92 ? 3.672 6.355 5.122 1.00 90.62 92 LYS A C 1
ATOM 704 O O . LYS A 1 92 ? 2.773 5.695 5.636 1.00 90.62 92 LYS A O 1
ATOM 709 N N . GLY A 1 93 ? 4.745 5.820 4.550 1.00 93.31 93 GLY A N 1
ATOM 710 C CA . GLY A 1 93 ? 4.988 4.396 4.381 1.00 93.31 93 GLY A CA 1
ATOM 711 C C . GLY A 1 93 ? 6.433 4.030 4.703 1.00 93.31 93 GLY A C 1
ATOM 712 O O . GLY A 1 93 ? 7.269 4.910 4.928 1.00 93.31 93 GLY A O 1
ATOM 713 N N . HIS A 1 94 ? 6.697 2.732 4.819 1.00 91.69 94 HIS A N 1
ATOM 714 C CA . HIS A 1 94 ? 8.042 2.180 4.790 1.00 91.69 94 HIS A CA 1
ATOM 715 C C . HIS A 1 94 ? 8.011 0.670 4.559 1.00 91.69 94 HIS A C 1
ATOM 717 O O . HIS A 1 94 ? 7.439 -0.073 5.362 1.00 91.69 94 HIS A O 1
ATOM 723 N N . TYR A 1 95 ? 8.706 0.211 3.532 1.00 92.44 95 TYR A N 1
ATOM 724 C CA . TYR A 1 95 ? 9.043 -1.186 3.341 1.00 92.44 95 TYR A CA 1
ATOM 725 C C . TYR A 1 95 ? 10.277 -1.552 4.179 1.00 92.44 95 TYR A C 1
ATOM 727 O O . TYR A 1 95 ? 11.364 -0.990 4.015 1.00 92.44 95 TYR A O 1
ATOM 735 N N . GLY A 1 96 ? 10.087 -2.460 5.136 1.00 88.62 96 GLY A N 1
ATOM 736 C CA . GLY A 1 96 ? 11.104 -2.872 6.097 1.00 88.62 96 GLY A CA 1
ATOM 737 C C . GLY A 1 96 ? 12.004 -4.000 5.590 1.00 88.62 96 GLY A C 1
ATOM 738 O O . GLY A 1 96 ? 11.609 -4.835 4.779 1.00 88.62 96 GLY A O 1
ATOM 739 N N . GLU A 1 97 ? 13.220 -4.085 6.144 1.00 85.75 97 GLU A N 1
ATOM 740 C CA . GLU A 1 97 ? 14.152 -5.202 5.885 1.00 85.75 97 GLU A CA 1
ATOM 741 C C . GLU A 1 97 ? 13.625 -6.567 6.370 1.00 85.75 97 GLU A C 1
ATOM 743 O O . GLU A 1 97 ? 14.180 -7.613 6.040 1.00 85.75 97 GLU A O 1
ATOM 748 N N . ASP A 1 98 ? 12.545 -6.557 7.146 1.00 88.69 98 ASP A N 1
ATO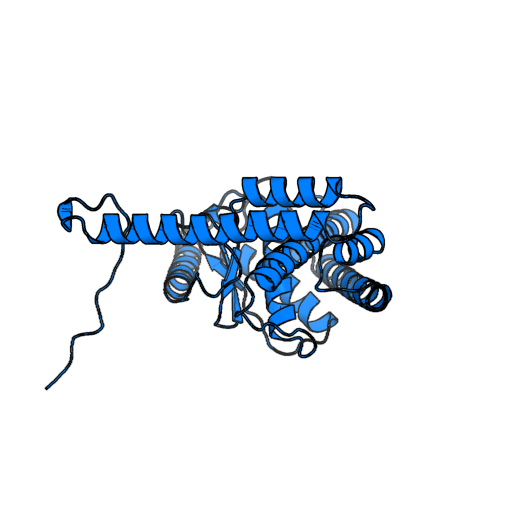M 749 C CA . ASP A 1 98 ? 11.796 -7.717 7.612 1.00 88.69 98 ASP A CA 1
ATOM 750 C C . ASP A 1 98 ? 10.661 -8.134 6.658 1.00 88.69 98 ASP A C 1
ATOM 752 O O . ASP A 1 98 ? 9.843 -8.976 7.026 1.00 88.69 98 ASP A O 1
ATOM 756 N N . ASN A 1 99 ? 10.637 -7.585 5.435 1.00 90.12 99 ASN A N 1
ATOM 757 C CA . ASN A 1 99 ? 9.675 -7.903 4.374 1.00 90.12 99 ASN A CA 1
ATOM 758 C C . ASN A 1 99 ? 8.224 -7.505 4.723 1.00 90.12 99 ASN A C 1
ATOM 760 O O . ASN A 1 99 ? 7.266 -8.105 4.233 1.00 90.12 99 ASN A O 1
ATOM 764 N N . ASN A 1 100 ? 8.070 -6.476 5.561 1.00 94.31 100 ASN A N 1
ATOM 765 C CA . ASN A 1 100 ? 6.780 -5.910 5.950 1.00 94.31 100 ASN A CA 1
ATOM 766 C C . ASN A 1 100 ? 6.594 -4.506 5.366 1.00 94.31 100 ASN A C 1
ATOM 768 O O . ASN A 1 100 ? 7.527 -3.704 5.329 1.00 94.31 100 ASN A O 1
ATOM 772 N N . ILE A 1 101 ? 5.362 -4.181 4.982 1.00 96.56 101 ILE A N 1
ATOM 773 C CA . ILE A 1 101 ? 4.944 -2.820 4.636 1.00 96.56 101 ILE A CA 1
ATOM 774 C C . ILE A 1 101 ? 4.365 -2.161 5.883 1.00 96.56 101 ILE A C 1
ATOM 776 O O . ILE A 1 101 ? 3.379 -2.632 6.448 1.00 96.56 101 ILE A O 1
ATOM 780 N N . TYR A 1 102 ? 4.932 -1.033 6.287 1.00 97.44 102 TYR A N 1
ATOM 781 C CA . TYR A 1 102 ? 4.420 -0.216 7.379 1.00 97.44 102 TYR A CA 1
ATOM 782 C C . TYR A 1 102 ? 3.727 1.023 6.825 1.00 97.44 102 TYR A C 1
ATOM 784 O O . TYR A 1 102 ? 4.341 1.793 6.099 1.00 97.44 102 TYR A O 1
ATOM 792 N N . LEU A 1 103 ? 2.467 1.246 7.193 1.00 97.56 103 LEU A N 1
ATOM 793 C CA . LEU A 1 103 ? 1.692 2.431 6.812 1.00 97.56 103 LEU A CA 1
ATOM 794 C C . LEU A 1 103 ? 1.437 3.301 8.044 1.00 97.56 103 LEU A C 1
ATOM 796 O O . LEU A 1 103 ? 0.806 2.837 8.994 1.00 97.56 103 LEU A O 1
ATOM 800 N N . ASN A 1 104 ? 1.901 4.550 8.047 1.00 95.75 104 ASN A N 1
ATOM 801 C CA . ASN A 1 104 ? 1.724 5.467 9.171 1.00 95.75 104 ASN A CA 1
ATOM 802 C C . ASN A 1 104 ? 0.443 6.282 9.035 1.00 95.75 104 ASN A C 1
ATOM 804 O O . ASN A 1 104 ? 0.417 7.341 8.408 1.00 95.75 104 ASN A O 1
ATOM 808 N N . ASP A 1 105 ? -0.602 5.811 9.708 1.00 96.06 105 ASP A N 1
ATOM 809 C CA . ASP A 1 105 ? -1.946 6.383 9.672 1.00 96.06 105 ASP A CA 1
ATOM 810 C C . ASP A 1 105 ? -1.980 7.857 10.099 1.00 96.06 105 ASP A C 1
ATOM 812 O O . ASP A 1 105 ? -2.778 8.640 9.593 1.00 96.06 105 ASP A O 1
ATOM 816 N N . THR A 1 106 ? -1.042 8.273 10.960 1.00 91.75 106 THR A N 1
ATOM 817 C CA . THR A 1 106 ? -0.902 9.674 11.399 1.00 91.75 106 THR A CA 1
ATOM 818 C C . THR A 1 106 ? -0.664 10.640 10.234 1.00 91.75 106 THR A C 1
ATOM 820 O O . THR A 1 106 ? -1.015 11.813 10.339 1.00 91.75 106 THR A O 1
ATOM 823 N N . ASN A 1 107 ? -0.065 10.160 9.138 1.00 89.88 107 ASN A N 1
ATOM 824 C CA . ASN A 1 107 ? 0.349 10.975 7.994 1.00 89.88 107 ASN A CA 1
ATOM 825 C C . ASN A 1 107 ? -0.477 10.705 6.723 1.00 89.88 107 ASN A C 1
ATOM 827 O O . ASN A 1 107 ? -0.223 11.327 5.687 1.00 89.88 107 ASN A O 1
ATOM 831 N N . LEU A 1 108 ? -1.445 9.788 6.783 1.00 91.56 108 LEU A N 1
ATOM 832 C CA . LEU A 1 108 ? -2.351 9.470 5.681 1.00 91.56 108 LEU A CA 1
ATOM 833 C C . LEU A 1 108 ? -3.625 10.299 5.832 1.00 91.56 108 LEU A C 1
ATOM 835 O O . LEU A 1 108 ? -4.354 10.144 6.809 1.00 91.56 108 LEU A O 1
ATOM 839 N N . ASN A 1 109 ? -3.913 11.190 4.883 1.00 90.94 109 ASN A N 1
ATOM 840 C CA . ASN A 1 109 ? -5.012 12.145 5.059 1.00 90.94 109 ASN A CA 1
ATOM 841 C C . ASN A 1 109 ? -6.361 11.627 4.557 1.00 90.94 109 ASN A C 1
ATOM 843 O O . ASN A 1 109 ? -7.391 12.169 4.950 1.00 90.94 109 ASN A O 1
ATOM 847 N N . ASN A 1 110 ? -6.357 10.630 3.673 1.00 92.88 110 ASN A N 1
ATOM 848 C CA . ASN A 1 110 ? -7.536 10.104 2.991 1.00 92.88 110 ASN A CA 1
ATOM 849 C C . ASN A 1 110 ? -7.236 8.732 2.352 1.00 92.88 110 ASN A C 1
ATOM 851 O O . ASN A 1 110 ? -6.105 8.241 2.432 1.00 92.88 110 ASN A O 1
ATOM 855 N N . THR A 1 111 ? -8.235 8.100 1.727 1.00 96.88 111 THR A N 1
ATOM 856 C CA . THR A 1 111 ? -8.057 6.767 1.123 1.00 96.88 111 THR A CA 1
ATOM 857 C C . THR A 1 111 ? -7.128 6.801 -0.092 1.00 96.88 111 THR A C 1
ATOM 859 O O .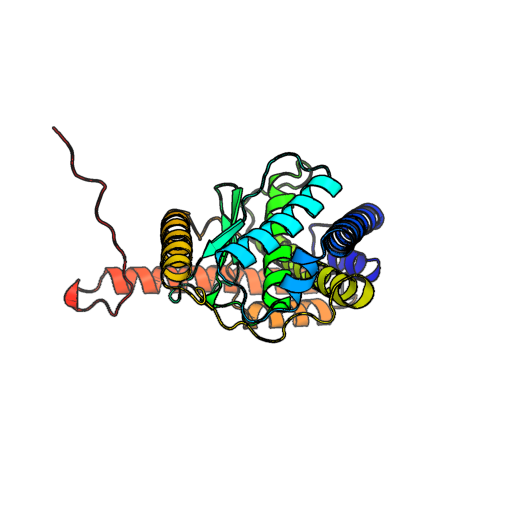 THR A 1 111 ? -6.374 5.849 -0.291 1.00 96.88 111 THR A O 1
ATOM 862 N N . LYS A 1 112 ? -7.107 7.894 -0.871 1.00 93.06 112 LYS A N 1
ATOM 863 C CA . LYS A 1 112 ? -6.173 8.034 -2.001 1.00 93.06 112 LYS A CA 1
ATOM 864 C C . LYS A 1 112 ? -4.721 8.061 -1.520 1.00 93.06 112 LYS A C 1
ATOM 866 O O . LYS A 1 112 ? -3.913 7.283 -2.005 1.00 93.06 112 LYS A O 1
ATOM 871 N N . ASP A 1 113 ? -4.421 8.848 -0.487 1.00 93.19 113 ASP A N 1
ATOM 872 C CA . ASP A 1 113 ? -3.116 8.890 0.184 1.00 93.19 113 ASP A CA 1
ATOM 873 C C . ASP A 1 113 ? -2.678 7.497 0.666 1.00 93.19 113 ASP A C 1
ATOM 875 O O . ASP A 1 113 ? -1.511 7.126 0.509 1.00 93.19 113 ASP A O 1
ATOM 879 N N . LEU A 1 114 ? -3.605 6.726 1.250 1.00 96.88 114 LEU A N 1
ATOM 880 C CA . LEU A 1 114 ? -3.353 5.348 1.672 1.00 96.88 114 LEU A CA 1
ATOM 881 C C . LEU A 1 114 ? -3.013 4.461 0.473 1.00 96.88 114 LEU A C 1
ATOM 883 O O . LEU A 1 114 ? -2.018 3.746 0.533 1.00 96.88 114 LEU A O 1
ATOM 887 N N . ALA A 1 115 ? -3.798 4.519 -0.605 1.00 97.62 115 ALA A N 1
ATOM 888 C CA . ALA A 1 115 ? -3.577 3.714 -1.802 1.00 97.62 115 ALA A CA 1
ATOM 889 C C . ALA A 1 115 ? -2.255 4.069 -2.500 1.00 97.62 115 ALA A C 1
ATOM 891 O O . ALA A 1 115 ? -1.498 3.166 -2.847 1.00 97.62 115 ALA A O 1
ATOM 892 N N . THR A 1 116 ? -1.929 5.359 -2.631 1.00 93.56 116 THR A N 1
ATOM 893 C CA . THR A 1 116 ? -0.663 5.819 -3.222 1.00 93.56 116 THR A CA 1
ATOM 894 C C . THR A 1 116 ? 0.530 5.328 -2.412 1.00 93.56 116 THR A C 1
ATOM 896 O O . THR A 1 116 ? 1.473 4.762 -2.961 1.00 93.56 116 THR A O 1
ATOM 899 N N . THR A 1 117 ? 0.469 5.493 -1.088 1.00 96.12 117 THR A N 1
ATOM 900 C CA . THR A 1 117 ? 1.535 5.043 -0.184 1.00 96.12 117 THR A CA 1
ATOM 901 C C . THR A 1 117 ? 1.677 3.522 -0.225 1.00 96.12 117 THR A C 1
ATOM 903 O O . THR A 1 117 ? 2.781 3.003 -0.327 1.00 96.12 117 THR A O 1
ATOM 906 N N . LEU A 1 118 ? 0.562 2.792 -0.195 1.00 98.12 118 LEU A N 1
ATOM 907 C CA . LEU A 1 118 ? 0.560 1.336 -0.274 1.00 98.12 118 LEU A CA 1
ATOM 908 C C . LEU A 1 118 ? 1.168 0.834 -1.583 1.00 98.12 118 LEU A C 1
ATOM 910 O O . LEU A 1 118 ? 1.983 -0.084 -1.552 1.00 98.12 118 LEU A O 1
ATOM 914 N N . GLY A 1 119 ? 0.801 1.436 -2.716 1.00 97.25 119 GLY A N 1
ATOM 915 C CA . GLY A 1 119 ? 1.368 1.098 -4.016 1.00 97.25 119 GLY A CA 1
ATOM 916 C C . GLY A 1 119 ? 2.877 1.344 -4.062 1.00 97.25 119 GLY A C 1
ATOM 917 O O . GLY A 1 119 ? 3.613 0.462 -4.499 1.00 97.25 119 GLY A O 1
ATOM 918 N N . HIS A 1 120 ? 3.347 2.474 -3.524 1.00 94.00 120 HIS A N 1
ATOM 919 C CA . HIS A 1 120 ? 4.777 2.771 -3.407 1.00 94.00 120 HIS A CA 1
ATOM 920 C C . HIS A 1 120 ? 5.523 1.670 -2.638 1.00 94.00 120 HIS A C 1
ATOM 922 O O . HIS A 1 120 ? 6.448 1.062 -3.171 1.00 94.00 120 HIS A O 1
ATOM 928 N N . GLU A 1 121 ? 5.074 1.325 -1.428 1.00 95.69 121 GLU A N 1
ATOM 929 C CA . GLU A 1 121 ? 5.743 0.282 -0.635 1.00 95.69 121 GLU A CA 1
ATOM 930 C C . GLU A 1 121 ? 5.580 -1.124 -1.237 1.00 95.69 121 GLU A C 1
ATOM 932 O O . GLU A 1 121 ? 6.432 -1.993 -1.058 1.00 95.69 121 GLU A O 1
ATOM 937 N N . THR A 1 122 ? 4.504 -1.359 -1.992 1.00 95.81 122 THR A N 1
ATOM 938 C CA . THR A 1 122 ? 4.311 -2.606 -2.749 1.00 95.81 122 THR A CA 1
ATOM 939 C C . THR A 1 122 ? 5.337 -2.733 -3.866 1.00 95.81 122 THR A C 1
ATOM 941 O O . THR A 1 122 ? 5.821 -3.834 -4.109 1.00 95.81 122 THR A O 1
ATOM 944 N N . SER A 1 123 ? 5.718 -1.630 -4.517 1.00 93.06 123 SER A N 1
ATOM 945 C CA . SER A 1 123 ? 6.804 -1.637 -5.500 1.00 93.06 123 SER A CA 1
ATOM 946 C C . SER A 1 123 ? 8.114 -2.117 -4.876 1.00 93.06 123 SER A C 1
ATOM 948 O O . SER A 1 123 ? 8.796 -2.950 -5.464 1.00 93.06 123 SER A O 1
ATOM 950 N N . HIS A 1 124 ? 8.443 -1.660 -3.667 1.00 91.12 124 HIS A N 1
ATOM 951 C CA . HIS A 1 124 ? 9.629 -2.133 -2.943 1.00 91.12 124 HIS A CA 1
ATOM 952 C C . HIS A 1 124 ? 9.548 -3.618 -2.591 1.00 91.12 124 HIS A C 1
ATOM 954 O O . HIS A 1 124 ? 10.532 -4.352 -2.705 1.00 91.12 124 HIS A O 1
ATOM 960 N N . ALA A 1 125 ? 8.359 -4.090 -2.218 1.00 92.06 125 ALA A N 1
ATOM 961 C CA . ALA A 1 125 ? 8.128 -5.501 -1.944 1.00 92.06 125 ALA A CA 1
ATOM 962 C C . ALA A 1 125 ? 8.261 -6.384 -3.198 1.00 92.06 125 ALA A C 1
ATOM 964 O O . ALA A 1 125 ? 8.816 -7.481 -3.123 1.00 92.06 125 ALA A O 1
ATOM 965 N N . ILE A 1 126 ? 7.791 -5.894 -4.349 1.00 91.12 126 ILE A N 1
ATOM 966 C CA . ILE A 1 126 ? 7.987 -6.508 -5.667 1.00 91.12 126 ILE A CA 1
ATOM 967 C C . ILE A 1 126 ? 9.485 -6.597 -5.978 1.00 91.12 126 ILE A C 1
ATOM 969 O O . ILE A 1 126 ? 9.983 -7.670 -6.313 1.00 91.12 126 ILE A O 1
ATOM 973 N N . ASP A 1 127 ? 10.219 -5.501 -5.795 1.00 87.56 127 ASP A N 1
ATOM 974 C CA . ASP A 1 127 ? 11.649 -5.423 -6.103 1.00 87.56 127 ASP A CA 1
ATOM 975 C C . ASP A 1 127 ? 12.488 -6.371 -5.259 1.00 87.56 127 ASP A C 1
ATOM 977 O O . ASP A 1 127 ? 13.439 -6.976 -5.750 1.00 87.56 127 ASP A O 1
ATOM 981 N N . ASN A 1 128 ? 12.115 -6.538 -3.991 1.00 86.00 128 ASN A N 1
ATOM 982 C CA . ASN A 1 128 ? 12.774 -7.477 -3.096 1.00 86.00 128 ASN A CA 1
ATOM 983 C C . ASN A 1 128 ? 12.608 -8.942 -3.543 1.00 86.00 128 ASN A C 1
ATOM 985 O O . ASN A 1 128 ? 13.441 -9.783 -3.205 1.00 86.00 128 ASN A O 1
ATOM 989 N N . GLN A 1 129 ? 11.543 -9.254 -4.287 1.00 86.56 129 GLN A N 1
ATOM 990 C CA . GLN A 1 129 ? 11.250 -10.605 -4.773 1.00 86.56 129 GLN A CA 1
ATOM 991 C C . GLN A 1 129 ? 11.642 -10.833 -6.235 1.00 86.56 129 GLN A C 1
ATOM 993 O O . GLN A 1 129 ? 11.719 -11.985 -6.664 1.00 86.56 129 GLN A O 1
ATOM 998 N N . ASP A 1 130 ? 11.890 -9.774 -7.004 1.00 81.56 130 ASP A N 1
ATOM 999 C CA . ASP A 1 130 ? 12.253 -9.871 -8.412 1.00 81.56 130 ASP A CA 1
ATOM 1000 C C . ASP A 1 130 ? 13.763 -10.140 -8.581 1.00 81.56 130 ASP A C 1
ATOM 1002 O O . ASP A 1 130 ? 14.592 -9.249 -8.379 1.00 81.56 130 ASP A O 1
ATOM 1006 N N . PRO A 1 131 ? 14.165 -11.350 -9.015 1.00 71.75 131 PRO A N 1
ATOM 1007 C CA . PRO A 1 131 ? 15.575 -11.704 -9.155 1.00 71.75 131 PRO A CA 1
ATOM 1008 C C . PRO A 1 131 ? 16.270 -10.972 -10.312 1.00 71.75 131 PRO A C 1
ATOM 1010 O O . PRO A 1 131 ? 17.499 -11.004 -10.404 1.00 71.75 131 PRO A O 1
ATOM 1013 N N . SER A 1 132 ? 15.510 -10.358 -11.226 1.00 67.25 132 SER A N 1
ATOM 1014 C CA . SER A 1 132 ? 16.058 -9.570 -12.332 1.00 67.25 132 SER A CA 1
ATOM 1015 C C . SER A 1 132 ? 16.492 -8.171 -11.893 1.00 67.25 132 SER A C 1
ATOM 1017 O O . SER A 1 132 ? 17.291 -7.526 -12.579 1.00 67.25 132 SER A O 1
ATOM 1019 N N . ILE A 1 133 ? 16.028 -7.724 -10.724 1.00 66.19 133 ILE A N 1
ATOM 1020 C CA . ILE A 1 133 ? 16.338 -6.416 -10.169 1.00 66.19 133 ILE A CA 1
ATOM 1021 C C . ILE A 1 133 ? 17.546 -6.550 -9.255 1.00 66.19 133 ILE A C 1
ATOM 1023 O O . ILE A 1 133 ? 17.520 -7.170 -8.195 1.00 66.19 133 ILE A O 1
ATOM 1027 N N . ASN A 1 134 ? 18.650 -5.931 -9.666 1.00 54.53 134 ASN A N 1
ATOM 1028 C CA . ASN A 1 134 ? 19.809 -5.808 -8.801 1.00 54.53 134 ASN A CA 1
ATOM 1029 C C . ASN A 1 134 ? 19.548 -4.716 -7.757 1.00 54.53 134 ASN A C 1
ATOM 1031 O O . ASN A 1 134 ? 19.909 -3.556 -7.957 1.00 54.53 134 ASN A O 1
ATOM 1035 N N . THR A 1 135 ? 18.969 -5.098 -6.622 1.00 53.69 135 THR A N 1
ATOM 1036 C CA . THR A 1 135 ? 18.719 -4.211 -5.478 1.00 53.69 135 THR A CA 1
ATOM 1037 C C . THR A 1 135 ? 19.997 -3.781 -4.747 1.00 53.69 135 THR A C 1
ATOM 1039 O O . THR A 1 135 ? 19.887 -3.219 -3.662 1.00 53.69 135 THR A O 1
ATOM 1042 N N . ASN A 1 136 ? 21.212 -4.011 -5.294 1.00 44.00 136 ASN A N 1
ATOM 1043 C CA . ASN A 1 136 ? 22.484 -3.716 -4.621 1.00 44.00 136 ASN A CA 1
ATOM 1044 C C . ASN A 1 136 ? 22.469 -2.301 -3.998 1.00 44.00 136 ASN A C 1
ATOM 1046 O O . ASN A 1 136 ? 22.650 -1.303 -4.709 1.00 44.00 136 ASN A O 1
ATOM 1050 N N . PRO A 1 137 ? 22.336 -2.199 -2.659 1.00 45.12 137 PRO A N 1
ATOM 1051 C CA . PRO A 1 137 ? 22.081 -0.936 -1.967 1.00 45.12 137 PRO A CA 1
ATOM 1052 C C . PRO A 1 137 ? 23.285 0.014 -1.962 1.00 45.12 137 PRO A C 1
ATOM 1054 O O . PRO A 1 137 ? 23.240 1.075 -1.337 1.00 45.12 137 PRO A O 1
ATOM 1057 N N . GLN A 1 138 ? 24.401 -0.375 -2.586 1.00 39.12 138 GLN A N 1
ATOM 1058 C CA . GLN A 1 138 ? 25.669 0.348 -2.525 1.00 39.12 138 GLN A CA 1
ATOM 1059 C C . GLN A 1 138 ? 25.798 1.482 -3.550 1.00 39.12 138 GLN A C 1
ATOM 1061 O O . GLN A 1 138 ? 26.736 2.276 -3.455 1.00 39.12 138 GLN A O 1
ATOM 1066 N N . ASN A 1 139 ? 24.862 1.624 -4.494 1.00 41.50 139 ASN A N 1
ATOM 1067 C CA . ASN A 1 139 ? 24.825 2.783 -5.382 1.00 41.50 139 ASN A CA 1
ATOM 1068 C C . ASN A 1 139 ? 23.671 3.727 -5.015 1.00 41.50 139 ASN A C 1
ATOM 1070 O O . ASN A 1 139 ? 22.536 3.510 -5.406 1.00 41.50 139 ASN A O 1
ATOM 1074 N N . ASN A 1 140 ? 23.948 4.858 -4.355 1.00 43.34 140 ASN A N 1
ATOM 1075 C CA . ASN A 1 140 ? 22.881 5.825 -4.027 1.00 43.34 140 ASN A CA 1
ATOM 1076 C C . ASN A 1 140 ? 22.134 6.384 -5.265 1.00 43.34 140 ASN A C 1
ATOM 1078 O O . ASN A 1 140 ? 21.115 7.041 -5.096 1.00 43.34 140 ASN A O 1
ATOM 1082 N N . ALA A 1 141 ? 22.648 6.198 -6.492 1.00 40.38 141 ALA A N 1
ATOM 1083 C CA . ALA A 1 141 ? 21.918 6.563 -7.707 1.00 40.38 141 ALA A CA 1
ATOM 1084 C C . ALA A 1 141 ? 20.801 5.560 -8.049 1.00 40.38 141 ALA A C 1
ATOM 1086 O O . ALA A 1 141 ? 19.777 6.013 -8.536 1.00 40.38 141 ALA A O 1
ATOM 1087 N N . SER A 1 142 ? 20.956 4.259 -7.755 1.00 59.62 142 SER A N 1
ATOM 1088 C CA . SER A 1 142 ? 19.876 3.276 -7.943 1.00 59.62 142 SER A CA 1
ATOM 1089 C C . SER A 1 142 ? 18.782 3.446 -6.896 1.00 59.62 142 SER A C 1
ATOM 1091 O O . SER A 1 142 ? 17.622 3.392 -7.252 1.00 59.62 142 SER A O 1
ATOM 1093 N N . LYS A 1 143 ? 19.128 3.792 -5.647 1.00 62.62 143 LYS A N 1
ATOM 1094 C CA . LYS A 1 143 ? 18.122 4.081 -4.606 1.00 62.62 143 LYS A CA 1
ATOM 1095 C C . LYS A 1 143 ? 17.180 5.221 -4.984 1.00 62.62 143 LYS A C 1
ATOM 1097 O O . LYS A 1 143 ? 15.975 5.087 -4.891 1.00 62.62 143 LYS A O 1
ATOM 1102 N N . ALA A 1 144 ? 17.727 6.353 -5.430 1.00 63.53 144 ALA A N 1
ATOM 1103 C CA . ALA A 1 144 ? 16.889 7.472 -5.861 1.00 63.53 144 ALA A CA 1
ATOM 1104 C C . ALA A 1 144 ? 16.044 7.115 -7.095 1.00 63.53 144 ALA A C 1
ATOM 1106 O O . ALA A 1 144 ? 14.938 7.618 -7.229 1.00 63.53 144 ALA A O 1
ATOM 1107 N N . ASP A 1 145 ? 16.576 6.272 -7.984 1.00 64.00 145 ASP A N 1
ATOM 1108 C CA . ASP A 1 145 ? 15.877 5.781 -9.172 1.00 64.00 145 ASP A CA 1
ATOM 1109 C C . ASP A 1 145 ? 14.708 4.847 -8.820 1.00 64.00 145 ASP A C 1
ATOM 1111 O O . ASP A 1 145 ? 13.604 5.021 -9.336 1.00 64.00 145 ASP A O 1
ATOM 1115 N N . ASN A 1 146 ? 14.932 3.936 -7.872 1.00 75.12 146 ASN A N 1
ATOM 1116 C CA . ASN A 1 146 ? 13.927 3.036 -7.319 1.00 75.12 146 ASN A CA 1
ATOM 1117 C C . ASN A 1 146 ? 12.803 3.805 -6.617 1.00 75.12 146 ASN A C 1
ATOM 1119 O O . ASN A 1 146 ? 11.638 3.525 -6.863 1.00 75.12 146 ASN A O 1
ATOM 1123 N N . GLU A 1 147 ? 13.135 4.848 -5.852 1.00 77.56 147 GLU A N 1
ATOM 1124 C CA . GLU A 1 147 ? 12.143 5.716 -5.207 1.00 77.56 147 GLU A CA 1
ATOM 1125 C C . GLU A 1 147 ? 11.200 6.402 -6.199 1.00 77.56 147 GLU A C 1
ATOM 1127 O O . GLU A 1 147 ? 9.999 6.526 -5.964 1.00 77.56 147 GLU A O 1
ATOM 1132 N N . ILE A 1 148 ? 11.723 6.847 -7.344 1.00 71.00 148 ILE A N 1
ATOM 1133 C CA . ILE A 1 148 ? 10.898 7.453 -8.400 1.00 71.00 148 ILE A CA 1
ATOM 1134 C C . ILE A 1 148 ? 10.024 6.397 -9.051 1.00 71.00 148 ILE A C 1
ATOM 1136 O O . ILE A 1 148 ? 8.856 6.663 -9.334 1.00 71.00 148 ILE A O 1
ATOM 1140 N N . TYR A 1 149 ? 10.596 5.221 -9.313 1.00 79.56 149 TYR A N 1
ATOM 1141 C CA . TYR A 1 149 ? 9.839 4.113 -9.861 1.00 79.56 149 TYR A CA 1
ATOM 1142 C C .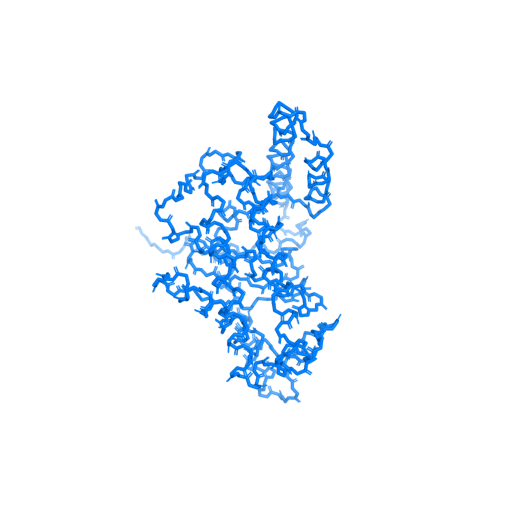 TYR A 1 149 ? 8.668 3.762 -8.934 1.00 79.56 149 TYR A C 1
ATOM 1144 O O . TYR A 1 149 ? 7.526 3.693 -9.394 1.00 79.56 149 TYR A O 1
ATOM 1152 N N . ALA A 1 150 ? 8.950 3.601 -7.638 1.00 87.31 150 ALA A N 1
ATOM 1153 C CA . ALA A 1 150 ? 7.979 3.273 -6.607 1.00 87.31 150 ALA A CA 1
ATOM 1154 C C . ALA A 1 150 ? 6.922 4.370 -6.468 1.00 87.31 150 ALA A C 1
ATOM 1156 O O . ALA A 1 150 ? 5.738 4.062 -6.387 1.00 87.31 150 ALA A O 1
ATOM 1157 N N . GLN A 1 151 ? 7.304 5.650 -6.542 1.00 82.00 151 GLN A N 1
ATOM 1158 C CA . GLN A 1 151 ? 6.339 6.751 -6.545 1.00 82.00 151 GLN A CA 1
ATOM 1159 C C . GLN A 1 151 ? 5.403 6.701 -7.757 1.00 82.00 151 GLN A C 1
ATOM 1161 O O . GLN A 1 151 ? 4.192 6.761 -7.579 1.00 82.00 151 GLN A O 1
ATOM 1166 N N . ASN A 1 152 ? 5.941 6.556 -8.973 1.00 76.06 152 ASN A N 1
ATOM 1167 C CA . ASN A 1 152 ? 5.124 6.444 -10.186 1.00 76.06 152 ASN A CA 1
ATOM 1168 C C . ASN A 1 152 ? 4.173 5.236 -10.091 1.00 76.06 152 ASN A C 1
ATOM 1170 O O . ASN A 1 152 ? 3.002 5.338 -10.441 1.00 76.06 152 ASN A O 1
ATOM 1174 N N . TYR A 1 153 ? 4.675 4.105 -9.583 1.00 87.50 153 TYR A N 1
ATOM 1175 C CA . TYR A 1 153 ? 3.872 2.904 -9.378 1.00 87.50 153 TYR A CA 1
ATOM 1176 C C . TYR A 1 153 ? 2.786 3.126 -8.316 1.00 87.50 153 TYR A C 1
ATOM 1178 O O . TYR A 1 153 ? 1.662 2.669 -8.490 1.00 87.50 153 TYR A O 1
ATOM 1186 N N . GLY A 1 154 ? 3.088 3.853 -7.238 1.00 92.12 154 GLY A N 1
ATOM 1187 C CA . GLY A 1 154 ? 2.121 4.254 -6.219 1.00 92.12 154 GLY A CA 1
ATOM 1188 C C . GLY A 1 154 ? 1.014 5.152 -6.768 1.00 92.12 154 GLY A C 1
ATOM 1189 O O . GLY A 1 154 ? -0.159 4.920 -6.478 1.00 92.12 154 GLY A O 1
ATOM 1190 N N . ASP A 1 155 ? 1.366 6.133 -7.599 1.00 81.81 155 ASP A N 1
ATOM 1191 C CA . ASP A 1 155 ? 0.399 7.012 -8.262 1.00 81.81 155 ASP A CA 1
ATOM 1192 C C . ASP A 1 155 ? -0.545 6.189 -9.159 1.00 81.81 155 ASP A C 1
ATOM 1194 O O . ASP A 1 155 ? -1.763 6.240 -8.969 1.00 81.81 155 ASP A O 1
ATOM 1198 N N . ASP A 1 156 ? 0.011 5.340 -10.035 1.00 80.81 156 ASP A N 1
ATOM 1199 C CA . ASP A 1 156 ? -0.759 4.427 -10.894 1.00 80.81 156 ASP A CA 1
ATOM 1200 C C . ASP A 1 156 ? -1.662 3.495 -10.075 1.00 80.81 156 ASP A C 1
ATOM 1202 O O . ASP A 1 156 ? -2.842 3.335 -10.378 1.00 80.81 156 ASP A O 1
ATOM 1206 N N . PHE A 1 157 ? -1.121 2.888 -9.015 1.00 96.56 157 PHE A N 1
ATOM 1207 C CA . PHE A 1 157 ? -1.863 1.995 -8.132 1.00 96.56 157 PHE A CA 1
ATOM 1208 C C . PHE A 1 157 ? -3.071 2.704 -7.517 1.00 96.56 157 PHE A C 1
ATOM 1210 O O . PHE A 1 157 ? -4.165 2.144 -7.478 1.00 96.56 157 PHE A O 1
ATOM 1217 N N . SER A 1 158 ? -2.892 3.944 -7.055 1.00 93.62 158 SER A N 1
ATOM 1218 C CA . SER A 1 158 ? -3.986 4.727 -6.485 1.00 93.62 158 SER A CA 1
ATOM 1219 C C . SER A 1 158 ? -5.057 5.081 -7.511 1.00 93.62 158 SER A C 1
ATOM 1221 O O . SER A 1 158 ? -6.240 5.003 -7.185 1.00 93.62 158 SER A O 1
ATOM 1223 N N . ASP A 1 159 ? -4.663 5.383 -8.749 1.00 83.56 159 ASP A N 1
ATOM 1224 C CA . ASP A 1 159 ? -5.596 5.662 -9.838 1.00 83.56 159 ASP A CA 1
ATOM 1225 C C . ASP A 1 159 ? -6.369 4.395 -10.249 1.00 83.56 159 ASP A C 1
ATOM 1227 O O . ASP A 1 159 ? -7.567 4.475 -10.519 1.00 83.56 159 ASP A O 1
ATOM 1231 N N . TYR A 1 160 ? -5.741 3.211 -10.227 1.00 93.94 160 TYR A N 1
ATOM 1232 C CA . TYR A 1 160 ? -6.438 1.936 -10.450 1.00 93.94 160 TYR A CA 1
ATOM 1233 C C . TYR A 1 160 ? -7.434 1.626 -9.328 1.00 93.94 160 TYR A C 1
ATOM 1235 O O . TYR A 1 160 ? -8.569 1.240 -9.602 1.00 93.94 160 TYR A O 1
ATOM 1243 N N . VAL A 1 161 ? -7.053 1.843 -8.064 1.00 96.19 161 VAL A N 1
ATOM 1244 C CA . VAL A 1 161 ? -7.962 1.684 -6.915 1.00 96.19 161 VAL A CA 1
ATOM 1245 C C . VAL A 1 161 ? -9.142 2.654 -7.008 1.00 96.19 161 VAL A C 1
ATOM 1247 O O . VAL A 1 161 ? -10.280 2.244 -6.786 1.00 96.19 161 VAL A O 1
ATOM 1250 N N . GLU A 1 162 ? -8.895 3.920 -7.351 1.00 91.38 162 GLU A N 1
ATOM 1251 C CA . GLU A 1 162 ? -9.931 4.943 -7.527 1.00 91.38 162 GLU A CA 1
ATOM 1252 C C . GLU A 1 162 ? -10.882 4.577 -8.669 1.00 91.38 162 GLU A C 1
ATOM 1254 O O . GLU A 1 162 ? -12.090 4.475 -8.452 1.00 91.38 162 GLU A O 1
ATOM 1259 N N . PHE A 1 163 ? -10.340 4.266 -9.849 1.00 83.56 163 PHE A N 1
ATOM 1260 C CA . PHE A 1 163 ? -11.124 3.842 -11.005 1.00 83.56 163 PHE A CA 1
ATOM 1261 C C . PHE A 1 163 ? -11.981 2.613 -10.688 1.00 83.56 163 PHE A C 1
ATOM 1263 O O . PHE A 1 163 ? -13.179 2.591 -10.991 1.00 83.56 163 PHE A O 1
ATOM 1270 N N . ALA A 1 164 ? -11.396 1.600 -10.048 1.00 84.31 164 ALA A N 1
ATOM 1271 C CA . ALA A 1 164 ? -12.107 0.387 -9.682 1.00 84.31 164 ALA A CA 1
ATOM 1272 C C . ALA A 1 164 ? -13.205 0.647 -8.641 1.00 84.31 164 ALA A C 1
ATOM 1274 O O . ALA A 1 164 ? -14.311 0.122 -8.776 1.00 84.31 164 ALA A O 1
ATOM 1275 N N . SER A 1 165 ? -12.930 1.481 -7.635 1.00 90.06 165 SER A N 1
ATOM 1276 C CA . SER A 1 165 ? -13.910 1.866 -6.616 1.00 90.06 165 SER A CA 1
ATOM 1277 C C . SER A 1 165 ? -15.105 2.607 -7.222 1.00 90.06 165 SER A C 1
ATOM 1279 O O . SER A 1 165 ? -16.248 2.310 -6.875 1.00 90.06 165 SER A O 1
ATOM 1281 N N . GLU A 1 166 ? -14.866 3.516 -8.170 1.00 87.00 166 GLU A N 1
ATOM 1282 C CA . GLU A 1 166 ? -15.920 4.309 -8.812 1.00 87.00 166 GLU A CA 1
ATOM 1283 C C . GLU A 1 166 ? -16.780 3.509 -9.794 1.00 87.00 166 GLU A C 1
ATOM 1285 O O . GLU A 1 166 ? -17.988 3.734 -9.880 1.00 87.00 166 GLU A O 1
ATOM 1290 N N . ASN A 1 167 ? -16.172 2.588 -10.545 1.00 84.88 167 ASN A N 1
ATOM 1291 C CA . ASN A 1 167 ? -16.851 1.898 -11.648 1.00 84.88 167 ASN A CA 1
ATOM 1292 C C . ASN A 1 167 ? -17.392 0.518 -11.263 1.00 84.88 167 ASN A C 1
ATOM 1294 O O . ASN A 1 167 ? -18.367 0.054 -11.857 1.00 84.88 167 ASN A O 1
ATOM 1298 N N . TYR A 1 168 ? -16.771 -0.139 -10.284 1.00 87.88 168 TYR A N 1
ATOM 1299 C CA . TYR A 1 168 ? -17.121 -1.500 -9.868 1.00 87.88 168 TYR A CA 1
ATOM 1300 C C . TYR A 1 168 ? -17.323 -1.642 -8.354 1.00 87.88 168 TYR A C 1
ATOM 1302 O O . TYR A 1 168 ? -17.785 -2.690 -7.903 1.00 87.88 168 TYR A O 1
ATOM 1310 N N . GLY A 1 169 ? -16.961 -0.618 -7.578 1.00 90.50 169 GLY A N 1
ATOM 1311 C CA . GLY A 1 169 ? -17.084 -0.580 -6.126 1.00 90.50 169 GLY A CA 1
ATOM 1312 C C . GLY A 1 169 ? -18.286 0.231 -5.637 1.00 90.50 169 GLY A C 1
ATOM 1313 O O . GLY A 1 169 ? -19.357 0.223 -6.241 1.00 90.50 169 GLY A O 1
ATOM 1314 N N . ASP A 1 170 ? -18.107 0.896 -4.493 1.00 93.44 170 ASP A N 1
ATOM 1315 C CA . ASP A 1 170 ? -19.172 1.606 -3.764 1.00 93.44 170 ASP A CA 1
ATOM 1316 C C . ASP A 1 170 ? -19.150 3.131 -4.006 1.00 93.44 170 ASP A C 1
ATOM 1318 O O . ASP A 1 170 ? -19.892 3.876 -3.367 1.00 93.44 170 ASP A O 1
ATOM 1322 N N . GLY A 1 171 ? -18.303 3.611 -4.927 1.00 92.81 171 GLY A N 1
ATOM 1323 C CA . GLY A 1 171 ? -18.169 5.025 -5.285 1.00 92.81 171 GLY A CA 1
ATOM 1324 C C . GLY A 1 171 ? -16.755 5.578 -5.102 1.00 92.81 171 GLY A C 1
ATOM 1325 O O . GLY A 1 171 ? -15.783 4.829 -4.997 1.00 92.81 171 GLY A O 1
ATOM 1326 N N . SER A 1 172 ? -16.637 6.906 -5.090 1.00 95.00 172 SER A N 1
ATOM 1327 C CA . SER A 1 172 ? -15.349 7.596 -4.963 1.00 95.00 172 SER A CA 1
ATOM 1328 C C . SER A 1 172 ? -14.685 7.330 -3.612 1.00 95.00 172 SER A C 1
ATOM 1330 O O . SER A 1 172 ? -15.351 7.171 -2.586 1.00 95.00 172 SER A O 1
ATOM 1332 N N . LEU A 1 173 ? -13.352 7.308 -3.619 1.00 96.44 173 LEU A N 1
ATOM 1333 C CA . LEU A 1 173 ? -12.541 7.098 -2.422 1.00 96.44 173 LEU A CA 1
ATOM 1334 C C . LEU A 1 173 ? -12.844 8.154 -1.352 1.00 96.44 173 LEU A C 1
ATOM 1336 O O . LEU A 1 173 ? -13.089 9.319 -1.670 1.00 96.44 173 LEU A O 1
ATOM 1340 N N . ALA A 1 174 ? -12.782 7.758 -0.077 1.00 96.25 174 ALA A N 1
ATOM 1341 C CA . ALA A 1 174 ? -12.970 8.701 1.021 1.00 96.25 174 ALA A CA 1
ATOM 1342 C C . ALA A 1 174 ? -11.929 9.829 0.942 1.00 96.25 174 ALA A C 1
ATOM 1344 O O . ALA A 1 174 ? -10.728 9.567 0.845 1.00 96.25 174 ALA A O 1
ATOM 1345 N N . ASP A 1 175 ? -12.395 11.075 1.015 1.00 93.56 175 ASP A N 1
ATOM 1346 C CA . ASP A 1 175 ? -11.600 12.305 0.888 1.00 93.56 175 ASP A CA 1
ATOM 1347 C C . ASP A 1 175 ? -10.932 12.744 2.200 1.00 93.56 175 ASP A C 1
ATOM 1349 O O . ASP A 1 175 ? -10.126 13.679 2.225 1.00 93.56 175 ASP A O 1
ATOM 1353 N N . THR A 1 176 ? -11.246 12.045 3.289 1.00 93.50 176 THR A N 1
ATOM 1354 C CA . THR A 1 176 ? -10.782 12.317 4.645 1.00 93.50 176 THR A CA 1
ATOM 1355 C C . THR A 1 176 ? -10.443 11.025 5.383 1.00 93.50 176 THR A C 1
ATOM 1357 O O . THR A 1 176 ? -10.933 9.943 5.065 1.00 93.50 176 THR A O 1
ATOM 1360 N N . ASN A 1 177 ? -9.594 11.150 6.400 1.00 92.44 177 ASN A N 1
ATOM 1361 C CA . ASN A 1 177 ? -9.238 10.093 7.328 1.00 92.44 177 ASN A CA 1
ATOM 1362 C C . ASN A 1 177 ? -9.455 10.590 8.764 1.00 92.44 177 ASN A C 1
ATOM 1364 O O . ASN A 1 177 ? -8.752 11.476 9.249 1.00 92.44 177 ASN A O 1
ATOM 1368 N N . SER A 1 178 ? -10.420 9.996 9.460 1.00 90.56 178 SER A N 1
ATOM 1369 C CA . SER A 1 178 ? -10.755 10.357 10.844 1.00 90.56 178 SER A CA 1
ATOM 1370 C C . SER A 1 178 ? -9.812 9.774 11.904 1.00 90.56 178 SER A C 1
ATOM 1372 O O . SER A 1 178 ? -9.904 10.164 13.069 1.00 90.56 178 SER A O 1
ATOM 1374 N N . ASN A 1 179 ? -8.933 8.828 11.541 1.00 91.31 179 ASN A N 1
ATOM 1375 C CA . ASN A 1 179 ? -8.115 8.049 12.482 1.00 91.31 179 ASN A CA 1
ATOM 1376 C C . ASN A 1 179 ? -8.945 7.385 13.604 1.00 91.31 179 ASN A C 1
ATOM 1378 O O . ASN A 1 179 ? -8.515 7.288 14.756 1.00 91.31 179 ASN A O 1
ATOM 1382 N N . ASN A 1 180 ? -10.163 6.945 13.271 1.00 93.81 180 ASN A N 1
ATOM 1383 C CA . ASN A 1 180 ? -11.113 6.356 14.208 1.00 93.81 180 ASN A CA 1
ATOM 1384 C C . ASN A 1 180 ? -10.557 5.084 14.873 1.00 93.81 180 ASN A C 1
ATOM 1386 O O . ASN A 1 180 ? -10.245 4.118 14.196 1.00 93.81 180 ASN A O 1
ATOM 1390 N N . LEU A 1 181 ? -10.498 5.009 16.206 1.00 95.50 181 LEU A N 1
ATOM 1391 C CA . LEU A 1 181 ? -10.095 3.779 16.910 1.00 95.50 181 LEU A CA 1
ATOM 1392 C C . LEU A 1 181 ? -11.247 2.779 17.119 1.00 95.50 181 LEU A C 1
ATOM 1394 O O . LEU A 1 181 ? -11.008 1.665 17.587 1.00 95.50 181 LEU A O 1
ATOM 1398 N N . GLY A 1 182 ? -12.481 3.137 16.771 1.00 95.31 182 GLY A N 1
ATOM 1399 C CA . GLY A 1 182 ? -13.677 2.314 16.940 1.00 95.31 182 GLY A CA 1
ATOM 1400 C C . GLY A 1 182 ? -14.747 3.012 17.774 1.00 95.31 182 GLY A C 1
ATOM 1401 O O . GLY A 1 182 ? -14.475 3.972 18.492 1.00 95.31 182 GLY A O 1
ATOM 1402 N N . ASN A 1 183 ? -15.975 2.499 17.698 1.00 95.56 183 ASN A N 1
ATOM 1403 C CA . ASN A 1 183 ? -17.141 3.120 18.333 1.00 95.56 183 ASN A CA 1
ATOM 1404 C C . ASN A 1 183 ? -17.432 2.556 19.731 1.00 95.56 183 ASN A C 1
ATOM 1406 O O . ASN A 1 183 ? -18.190 3.146 20.500 1.00 95.56 183 ASN A O 1
ATOM 1410 N N . THR A 1 184 ? -16.843 1.409 20.073 1.00 97.50 184 THR A N 1
ATOM 1411 C CA . THR A 1 184 ? -17.017 0.749 21.370 1.00 97.50 184 THR A CA 1
ATOM 1412 C C . THR A 1 184 ? -15.702 0.675 22.152 1.00 97.50 184 THR A C 1
ATOM 1414 O O . THR A 1 184 ? -14.626 0.588 21.554 1.00 97.50 184 THR A O 1
ATOM 1417 N N . PRO A 1 185 ? -15.744 0.611 23.499 1.00 98.12 185 PRO A N 1
ATOM 1418 C CA . PRO A 1 185 ? -14.535 0.444 24.309 1.00 98.12 185 PRO A CA 1
ATOM 1419 C C . PRO A 1 185 ? -13.700 -0.789 23.930 1.00 98.12 185 PRO A C 1
ATOM 1421 O O . PRO A 1 185 ? -12.472 -0.739 23.962 1.00 98.12 185 PRO A O 1
ATOM 1424 N N . ALA A 1 186 ? -14.356 -1.888 23.542 1.00 97.94 186 ALA A N 1
ATOM 1425 C CA . ALA A 1 186 ? -13.683 -3.118 23.136 1.00 97.94 186 ALA A CA 1
ATOM 1426 C C . ALA A 1 186 ? -12.944 -2.966 21.795 1.00 97.94 186 ALA A C 1
ATOM 1428 O O . ALA A 1 186 ? -11.827 -3.466 21.651 1.00 97.94 186 ALA A O 1
ATOM 1429 N N . GLU A 1 187 ? -13.538 -2.265 20.824 1.00 97.69 187 GLU A N 1
ATOM 1430 C CA . GLU A 1 187 ? -12.881 -1.950 19.549 1.00 97.69 187 GLU A CA 1
ATOM 1431 C C . GLU A 1 187 ? -11.699 -1.010 19.757 1.00 97.69 187 GLU A C 1
ATOM 1433 O O . GLU A 1 187 ? -10.609 -1.309 19.277 1.00 97.69 187 GLU A O 1
ATOM 1438 N N . ILE A 1 188 ? -11.882 0.057 20.542 1.00 98.19 188 ILE A N 1
ATOM 1439 C CA . ILE A 1 188 ? -10.811 1.006 20.871 1.00 98.19 188 ILE A CA 1
ATOM 1440 C C . ILE A 1 188 ? -9.632 0.266 21.503 1.00 98.19 188 ILE A C 1
ATOM 1442 O O . ILE A 1 188 ? -8.493 0.425 21.069 1.00 98.19 188 ILE A O 1
ATOM 1446 N N . GLN A 1 189 ? -9.892 -0.603 22.484 1.00 98.25 189 GLN A N 1
ATOM 1447 C CA . GLN A 1 189 ? -8.841 -1.391 23.125 1.00 98.25 189 GLN A CA 1
ATOM 1448 C C . GLN A 1 189 ? -8.129 -2.322 22.133 1.00 98.25 189 GLN A C 1
ATOM 1450 O O . GLN A 1 189 ? -6.900 -2.431 22.165 1.00 98.25 189 GLN A O 1
ATOM 1455 N N . ARG A 1 190 ? -8.879 -2.995 21.252 1.00 98.25 190 ARG A N 1
ATOM 1456 C CA . ARG A 1 190 ? -8.321 -3.892 20.231 1.00 98.25 190 ARG A CA 1
ATOM 1457 C C . ARG A 1 190 ? -7.429 -3.133 19.250 1.00 98.25 190 ARG A C 1
ATOM 1459 O O . ARG A 1 190 ? -6.292 -3.545 19.035 1.00 98.25 190 ARG A O 1
ATOM 1466 N N . ASN A 1 191 ? -7.926 -2.034 18.693 1.00 98.38 191 ASN A N 1
ATOM 1467 C CA . ASN A 1 191 ? -7.210 -1.229 17.708 1.00 98.38 191 ASN A CA 1
ATOM 1468 C C . ASN A 1 191 ? -5.990 -0.536 18.320 1.00 98.38 191 ASN A C 1
ATOM 1470 O O . ASN A 1 191 ? -4.919 -0.551 17.721 1.00 98.38 191 ASN A O 1
ATOM 1474 N N . GLN A 1 192 ? -6.098 -0.029 19.550 1.00 98.12 192 GLN A N 1
ATOM 1475 C CA . GLN A 1 192 ? -4.948 0.518 20.267 1.00 98.12 192 GLN A CA 1
ATOM 1476 C C . GLN A 1 192 ? -3.873 -0.548 20.501 1.00 98.12 192 GLN A C 1
ATOM 1478 O O . GLN A 1 192 ? -2.687 -0.267 20.351 1.00 98.12 192 GLN A O 1
ATOM 1483 N N . LYS A 1 193 ? -4.264 -1.779 20.860 1.00 98.38 193 LYS A N 1
ATOM 1484 C CA . LYS A 1 193 ? -3.318 -2.887 21.036 1.00 98.38 193 LYS A CA 1
ATOM 1485 C C . LYS A 1 193 ? -2.620 -3.247 19.722 1.00 98.38 193 LYS A C 1
ATOM 1487 O O . LYS A 1 193 ? -1.407 -3.423 19.738 1.00 98.38 193 LYS A O 1
ATOM 1492 N N . LEU A 1 194 ? -3.362 -3.326 18.615 1.00 98.44 194 LEU A N 1
ATOM 1493 C CA . LEU A 1 194 ? -2.802 -3.565 17.281 1.00 98.44 194 LEU A CA 1
ATOM 1494 C C . LEU A 1 194 ? -1.749 -2.506 16.932 1.00 98.44 194 LEU A C 1
ATOM 1496 O O . LEU A 1 194 ? -0.600 -2.851 16.683 1.00 98.44 194 LEU A O 1
ATOM 1500 N N . VAL A 1 195 ? -2.121 -1.225 17.000 1.00 98.12 195 VAL A N 1
ATOM 1501 C CA . VAL A 1 195 ? -1.223 -0.108 16.673 1.00 98.12 195 VAL A CA 1
ATOM 1502 C C . VAL A 1 195 ? -0.012 -0.075 17.604 1.00 98.12 195 VAL A C 1
ATOM 1504 O O . VAL A 1 195 ? 1.102 0.136 17.144 1.00 98.12 195 VAL A O 1
ATOM 1507 N N . ASN A 1 196 ? -0.186 -0.332 18.904 1.00 98.00 196 ASN A N 1
ATOM 1508 C CA . ASN A 1 196 ? 0.935 -0.377 19.845 1.00 98.00 196 ASN A CA 1
ATOM 1509 C C . ASN A 1 196 ? 1.932 -1.489 19.504 1.00 98.00 196 ASN A C 1
ATOM 1511 O O . ASN A 1 196 ? 3.136 -1.251 19.565 1.00 98.00 196 ASN A O 1
ATOM 1515 N N . ASN A 1 197 ? 1.443 -2.678 19.149 1.00 98.31 197 ASN A N 1
ATOM 1516 C CA . ASN A 1 197 ? 2.296 -3.789 18.739 1.00 98.31 197 ASN A CA 1
ATOM 1517 C C . ASN A 1 197 ? 3.020 -3.459 17.426 1.00 98.31 197 ASN A C 1
ATOM 1519 O O . ASN A 1 197 ? 4.237 -3.580 17.348 1.00 98.31 197 ASN A O 1
ATOM 1523 N N . ASN A 1 198 ? 2.296 -2.947 16.429 1.00 98.25 198 ASN A N 1
ATOM 1524 C CA . ASN A 1 198 ? 2.888 -2.559 15.151 1.00 98.25 198 ASN A CA 1
ATOM 1525 C C . ASN A 1 198 ? 3.923 -1.434 15.317 1.00 98.25 198 ASN A C 1
ATOM 1527 O O . ASN A 1 198 ? 4.978 -1.482 14.694 1.00 98.25 198 ASN A O 1
ATOM 1531 N N . ASN A 1 199 ? 3.669 -0.447 16.184 1.00 97.56 199 ASN A N 1
ATOM 1532 C CA . ASN A 1 199 ? 4.627 0.613 16.511 1.00 97.56 199 ASN A CA 1
ATOM 1533 C C . ASN A 1 199 ? 5.891 0.056 17.185 1.00 97.56 199 ASN A C 1
ATOM 1535 O O . ASN A 1 199 ? 6.976 0.591 16.971 1.00 97.56 199 ASN A O 1
ATOM 1539 N N . GLN A 1 200 ? 5.767 -0.987 18.014 1.00 96.50 200 GLN A N 1
ATOM 1540 C CA . GLN A 1 200 ? 6.922 -1.657 18.618 1.00 96.50 200 GLN A CA 1
ATOM 1541 C C . GLN A 1 200 ? 7.764 -2.365 17.557 1.00 96.50 200 GLN A C 1
ATOM 1543 O O . GLN A 1 200 ? 8.975 -2.157 17.528 1.00 96.50 200 GLN A O 1
ATOM 1548 N N . ASP A 1 201 ? 7.126 -3.117 16.659 1.00 95.25 201 ASP A N 1
ATOM 1549 C CA . ASP A 1 201 ? 7.804 -3.753 15.526 1.00 95.25 201 ASP A CA 1
ATOM 1550 C C . ASP A 1 201 ? 8.504 -2.697 14.656 1.00 95.25 201 ASP A C 1
ATOM 1552 O O . ASP A 1 201 ? 9.695 -2.793 14.373 1.00 95.25 201 ASP A O 1
ATOM 1556 N N . TYR A 1 202 ? 7.786 -1.627 14.307 1.00 94.25 202 TYR A N 1
ATOM 1557 C CA . TYR A 1 202 ? 8.292 -0.529 13.485 1.00 94.25 202 TYR A CA 1
ATOM 1558 C C . TYR A 1 202 ? 9.425 0.266 14.140 1.00 94.25 202 TYR A C 1
ATOM 1560 O O . TYR A 1 202 ? 10.269 0.848 13.463 1.00 94.25 202 TYR A O 1
ATOM 1568 N N . ALA A 1 203 ? 9.472 0.332 15.469 1.00 92.06 203 ALA A N 1
ATOM 1569 C CA . ALA A 1 203 ? 10.588 0.948 16.174 1.00 92.06 203 ALA A CA 1
ATOM 1570 C C . ALA A 1 203 ? 11.863 0.088 16.114 1.00 92.06 203 ALA A C 1
ATOM 1572 O O . ALA A 1 203 ? 12.956 0.637 16.250 1.00 92.06 203 ALA A O 1
ATOM 1573 N N . GLY A 1 204 ? 11.721 -1.230 15.930 1.00 88.44 204 GLY A N 1
ATOM 1574 C CA . GLY A 1 204 ? 12.824 -2.190 15.912 1.00 88.44 204 GLY A CA 1
ATOM 1575 C C . GLY A 1 204 ? 13.550 -2.325 14.572 1.00 88.44 204 GLY A C 1
ATOM 1576 O O . GLY A 1 204 ? 14.678 -2.814 14.558 1.00 88.44 204 GLY A O 1
ATOM 1577 N N . ILE A 1 205 ? 12.945 -1.890 13.465 1.00 85.75 205 ILE A N 1
ATOM 1578 C CA . ILE A 1 205 ? 13.548 -1.984 12.127 1.00 85.75 205 ILE A CA 1
ATOM 1579 C C . ILE A 1 205 ? 14.533 -0.837 11.844 1.00 85.75 205 ILE A C 1
ATOM 1581 O O . ILE A 1 205 ? 14.350 0.302 12.292 1.00 85.75 205 ILE A O 1
ATOM 1585 N N . ASP A 1 206 ? 15.572 -1.108 11.048 1.00 79.62 206 ASP A N 1
ATOM 1586 C CA . ASP A 1 206 ? 16.504 -0.074 10.593 1.00 79.62 206 ASP A CA 1
ATOM 1587 C C . ASP A 1 206 ? 15.914 0.742 9.436 1.00 79.62 206 ASP A C 1
ATOM 1589 O O . ASP A 1 206 ? 16.062 0.445 8.250 1.00 79.62 206 ASP A O 1
ATOM 1593 N N . LYS A 1 207 ? 15.307 1.861 9.815 1.00 75.62 207 LYS A N 1
ATOM 1594 C CA . LYS A 1 207 ? 14.674 2.838 8.924 1.00 75.62 207 LYS A CA 1
ATOM 1595 C C . LYS A 1 207 ? 15.628 3.473 7.909 1.00 75.62 207 LYS A C 1
ATOM 1597 O O . LYS A 1 207 ? 15.160 4.097 6.965 1.00 75.62 207 LYS A O 1
ATOM 1602 N N . SER A 1 208 ? 16.946 3.341 8.095 1.00 67.75 208 SER A N 1
ATOM 1603 C CA . SER A 1 208 ? 17.952 3.833 7.146 1.00 67.75 208 SER A CA 1
ATOM 1604 C C . SER A 1 208 ? 18.263 2.857 6.010 1.00 67.75 208 SER A C 1
ATOM 1606 O O . SER A 1 208 ? 18.949 3.233 5.051 1.00 67.75 208 SER A O 1
ATOM 1608 N N . LYS A 1 209 ? 17.792 1.611 6.130 1.00 60.00 209 LYS A N 1
ATOM 1609 C CA . LYS A 1 209 ? 17.975 0.562 5.127 1.00 60.00 209 LYS A CA 1
ATOM 1610 C C . LYS A 1 209 ? 16.804 0.422 4.164 1.00 60.00 209 LYS A C 1
ATOM 1612 O O . LYS A 1 209 ? 17.036 -0.109 3.084 1.00 60.00 209 LYS A O 1
ATOM 1617 N N . GLY A 1 210 ? 15.625 0.940 4.505 1.00 56.91 210 GLY A N 1
ATOM 1618 C CA . GLY A 1 210 ? 14.588 1.190 3.506 1.00 56.91 210 GLY A CA 1
ATOM 1619 C C . GLY A 1 210 ? 14.938 2.399 2.641 1.00 56.91 210 GLY A C 1
ATOM 1620 O O . GLY A 1 210 ? 15.774 3.242 2.998 1.00 56.91 210 GLY A O 1
ATOM 1621 N N . GLU A 1 211 ? 14.347 2.443 1.462 1.00 52.69 211 GLU A N 1
ATOM 1622 C CA . GLU A 1 211 ? 14.590 3.478 0.474 1.00 52.69 211 GLU A CA 1
ATOM 1623 C C . GLU A 1 211 ? 13.705 4.684 0.824 1.00 52.69 211 GLU A C 1
ATOM 1625 O O . GLU A 1 211 ? 12.534 4.696 0.518 1.00 52.69 211 GLU A O 1
ATOM 1630 N N . ASP A 1 212 ? 14.208 5.655 1.604 1.00 50.59 212 ASP A N 1
ATOM 1631 C CA . ASP A 1 212 ? 13.508 6.944 1.770 1.00 50.59 212 ASP A CA 1
ATOM 1632 C C . ASP A 1 212 ? 14.413 8.041 2.380 1.00 50.59 212 ASP A C 1
ATOM 1634 O O . ASP A 1 212 ? 14.609 8.090 3.596 1.00 50.59 212 ASP A O 1
ATOM 1638 N N . PHE A 1 213 ? 15.006 8.943 1.576 1.00 51.34 213 PHE A N 1
ATOM 1639 C CA . PHE A 1 213 ? 15.585 10.205 2.109 1.00 51.34 213 PHE A CA 1
ATOM 1640 C C . PHE A 1 213 ? 15.500 11.405 1.145 1.00 51.34 213 PHE A C 1
ATOM 1642 O O . PHE A 1 213 ? 16.450 12.191 1.013 1.00 51.34 213 PHE A O 1
ATOM 1649 N N . LEU A 1 214 ? 14.354 11.623 0.506 1.00 50.69 214 LEU A N 1
ATOM 1650 C CA . LEU A 1 214 ? 14.042 12.931 -0.081 1.00 50.69 214 LEU A CA 1
ATOM 1651 C C . LEU A 1 214 ? 12.800 13.502 0.606 1.00 50.69 214 LEU A C 1
ATOM 1653 O O . LEU A 1 214 ? 11.789 12.832 0.730 1.00 50.69 214 LEU A O 1
ATOM 1657 N N . LEU A 1 215 ? 12.864 14.755 1.069 1.00 53.56 215 LEU A N 1
ATOM 1658 C CA . LEU A 1 215 ? 11.676 15.434 1.599 1.00 53.56 215 LEU A CA 1
ATOM 1659 C C . LEU A 1 215 ? 10.645 15.595 0.469 1.00 53.56 215 LEU A C 1
ATOM 1661 O O . LEU A 1 215 ? 11.042 15.834 -0.669 1.00 53.56 215 LEU A O 1
ATOM 1665 N N . VAL A 1 216 ? 9.345 15.584 0.774 1.00 47.25 216 VAL A N 1
ATOM 1666 C CA . VAL A 1 216 ? 8.243 15.709 -0.213 1.00 47.25 216 VAL A CA 1
ATOM 1667 C C . VAL A 1 216 ? 8.470 16.850 -1.219 1.00 47.25 216 VAL A C 1
ATOM 1669 O O . VAL A 1 216 ? 8.340 16.701 -2.431 1.00 47.25 216 VAL A O 1
ATOM 1672 N N . ASN A 1 217 ? 8.918 18.006 -0.738 1.00 51.69 217 ASN A N 1
ATOM 1673 C CA . ASN A 1 217 ? 9.193 19.187 -1.557 1.00 51.69 217 ASN A CA 1
ATOM 1674 C C . ASN A 1 217 ? 10.380 18.952 -2.513 1.00 51.69 217 ASN A C 1
ATOM 1676 O O . ASN A 1 217 ? 10.447 19.526 -3.597 1.00 51.69 217 ASN A O 1
ATOM 1680 N N . GLN A 1 218 ? 11.357 18.151 -2.090 1.00 57.44 218 GLN A N 1
ATOM 1681 C CA . GLN A 1 218 ? 12.521 17.766 -2.886 1.00 57.44 218 GLN A CA 1
ATOM 1682 C C . GLN A 1 218 ? 12.138 16.697 -3.916 1.00 57.44 218 GLN A C 1
ATOM 1684 O O . GLN A 1 218 ? 12.609 16.783 -5.043 1.00 57.44 218 GLN A O 1
ATOM 1689 N N . GLN A 1 219 ? 11.231 15.776 -3.581 1.00 51.38 219 GLN A N 1
ATOM 1690 C CA . GLN A 1 219 ? 10.661 14.810 -4.526 1.00 51.38 219 GLN A CA 1
ATOM 1691 C C . GLN A 1 219 ? 9.880 15.526 -5.644 1.00 51.38 219 GLN A C 1
ATOM 1693 O O . GLN A 1 219 ? 10.165 15.318 -6.823 1.00 51.38 219 GLN A O 1
ATOM 1698 N N . MET A 1 220 ? 9.002 16.480 -5.301 1.00 54.16 220 MET A N 1
ATOM 1699 C CA . MET A 1 220 ? 8.267 17.285 -6.293 1.00 54.16 220 MET A CA 1
ATOM 1700 C C . MET A 1 220 ? 9.193 18.109 -7.200 1.00 54.16 220 MET A C 1
ATOM 1702 O O . MET A 1 220 ? 8.979 18.208 -8.409 1.00 54.16 220 MET A O 1
ATOM 1706 N N . ASN A 1 221 ? 10.244 18.708 -6.633 1.00 62.00 221 ASN A N 1
ATOM 1707 C CA . ASN A 1 221 ? 11.205 19.480 -7.420 1.00 62.00 221 ASN A CA 1
ATOM 1708 C C . ASN A 1 221 ? 12.069 18.587 -8.315 1.00 62.00 221 ASN A C 1
ATOM 1710 O O . ASN A 1 221 ? 12.354 18.971 -9.446 1.00 62.00 221 ASN A O 1
ATOM 1714 N N . TYR A 1 222 ? 12.446 17.399 -7.844 1.00 60.00 222 TYR A N 1
ATOM 1715 C CA . TYR A 1 222 ? 13.158 16.415 -8.645 1.00 60.00 222 TYR A CA 1
ATOM 1716 C C . TYR A 1 222 ? 12.316 15.970 -9.846 1.00 60.00 222 TYR A C 1
ATOM 1718 O O . TYR A 1 222 ? 12.791 16.042 -10.977 1.00 60.00 222 TYR A O 1
ATOM 1726 N N . ALA A 1 223 ? 11.054 15.593 -9.617 1.00 55.09 223 ALA A N 1
ATOM 1727 C CA . ALA A 1 223 ? 10.131 15.159 -10.666 1.00 55.09 223 ALA A CA 1
ATOM 1728 C C . ALA A 1 223 ? 9.905 16.254 -11.720 1.00 55.09 223 ALA A C 1
ATOM 1730 O O . ALA A 1 223 ? 9.983 16.001 -12.925 1.00 55.09 223 ALA A O 1
ATOM 1731 N N . ARG A 1 224 ? 9.713 17.500 -11.271 1.00 69.56 224 ARG A N 1
ATOM 1732 C CA . ARG A 1 224 ? 9.602 18.661 -12.158 1.00 69.56 224 ARG A CA 1
ATOM 1733 C C . ARG A 1 224 ? 10.868 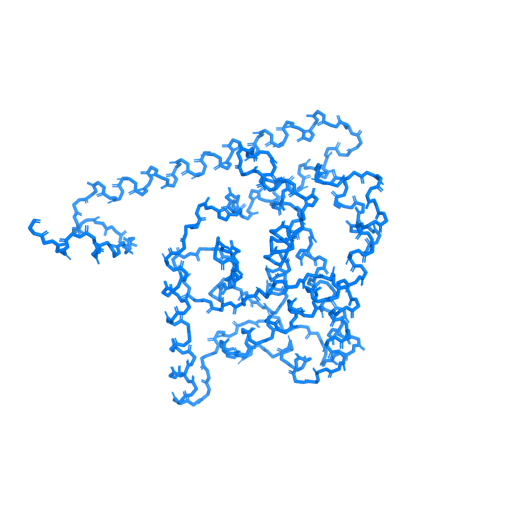18.871 -12.988 1.00 69.56 224 ARG A C 1
ATOM 1735 O O . ARG A 1 224 ? 10.776 18.957 -14.206 1.00 69.56 224 ARG A O 1
ATOM 1742 N N . GLU A 1 225 ? 12.041 18.910 -12.358 1.00 74.00 225 GLU A N 1
ATOM 1743 C CA . GLU A 1 225 ? 13.312 19.134 -13.062 1.00 74.00 225 GLU A CA 1
ATOM 1744 C C . GLU A 1 225 ? 13.622 17.996 -14.057 1.00 74.00 225 GLU A C 1
ATOM 1746 O O . GLU A 1 225 ? 14.116 18.244 -15.159 1.00 74.00 225 GLU A O 1
ATOM 1751 N N . MET A 1 226 ? 13.301 16.746 -13.706 1.00 71.31 226 MET A N 1
ATOM 1752 C CA . MET A 1 226 ? 13.451 15.588 -14.597 1.00 71.31 226 MET A CA 1
ATOM 1753 C C . MET A 1 226 ? 12.516 15.665 -15.807 1.00 71.31 226 MET A C 1
ATOM 1755 O O . MET A 1 226 ? 12.937 15.355 -16.924 1.00 71.31 226 MET A O 1
ATOM 1759 N N . THR A 1 227 ? 11.282 16.132 -15.600 1.00 65.69 227 THR A N 1
ATOM 1760 C CA . THR A 1 227 ? 10.297 16.366 -16.666 1.00 65.69 227 THR A CA 1
ATOM 1761 C C . THR A 1 227 ? 10.746 17.503 -17.590 1.00 65.69 227 THR A C 1
ATOM 1763 O O . THR A 1 227 ? 10.704 17.374 -18.815 1.00 65.69 227 THR A O 1
ATOM 1766 N N . GLU A 1 228 ? 11.263 18.594 -17.018 1.00 75.75 228 GLU A N 1
ATOM 1767 C CA . GLU A 1 228 ? 11.789 19.756 -17.747 1.00 75.75 228 GLU A CA 1
ATOM 1768 C C . GLU A 1 228 ? 13.026 19.423 -18.600 1.00 75.75 228 GLU A C 1
ATOM 1770 O O . GLU A 1 228 ? 13.250 20.061 -19.632 1.00 75.75 228 GLU A O 1
ATOM 1775 N N . CYS A 1 229 ? 13.808 18.393 -18.245 1.00 68.81 229 CYS A N 1
ATOM 1776 C CA . CYS A 1 229 ? 14.945 17.961 -19.067 1.00 68.81 229 CYS A CA 1
ATOM 1777 C C . CYS A 1 229 ? 14.548 17.487 -20.477 1.00 68.81 229 CYS A C 1
ATOM 1779 O O . CYS A 1 229 ? 15.405 17.491 -21.369 1.00 68.81 229 CYS A O 1
ATOM 1781 N N . GLY A 1 230 ? 13.289 17.090 -20.710 1.00 63.19 230 GLY A N 1
ATOM 1782 C CA . GLY A 1 230 ? 12.778 16.709 -22.031 1.00 63.19 230 GLY A CA 1
ATOM 1783 C C . GLY A 1 230 ? 13.706 15.763 -22.820 1.00 63.19 230 GLY A C 1
ATOM 1784 O O . GLY A 1 230 ? 14.377 14.892 -22.263 1.00 63.19 230 GLY A O 1
ATOM 1785 N N . LYS A 1 231 ? 13.791 15.947 -24.147 1.00 52.94 231 LYS A N 1
ATOM 1786 C CA . LYS A 1 231 ? 14.653 15.152 -25.053 1.00 52.94 231 LYS A CA 1
ATOM 1787 C C . LYS A 1 231 ? 16.157 15.477 -24.965 1.00 52.94 231 LYS A C 1
ATOM 1789 O O . LYS A 1 231 ? 16.936 14.851 -25.676 1.00 52.94 231 LYS A O 1
ATOM 1794 N N . ASN A 1 232 ? 16.603 16.385 -24.087 1.00 55.03 232 ASN A N 1
ATOM 1795 C CA . ASN A 1 232 ? 18.010 16.822 -23.996 1.00 55.03 232 ASN A CA 1
ATOM 1796 C C . ASN A 1 232 ? 18.940 15.823 -23.270 1.00 55.03 232 ASN A C 1
ATOM 1798 O O . ASN A 1 232 ? 19.988 16.193 -22.741 1.00 55.03 232 ASN A O 1
ATOM 1802 N N . GLY A 1 233 ? 18.555 14.542 -23.295 1.00 64.00 233 GLY A N 1
ATOM 1803 C CA . GLY A 1 233 ? 19.458 13.411 -23.488 1.00 64.00 233 GLY A CA 1
ATOM 1804 C C . GLY A 1 233 ? 20.478 13.203 -22.382 1.00 64.00 233 GLY A C 1
ATOM 1805 O O . GLY A 1 233 ? 21.581 13.731 -22.451 1.00 64.00 233 GLY A O 1
ATOM 1806 N N . TYR A 1 234 ? 20.127 12.365 -21.406 1.00 58.22 234 TYR A N 1
ATOM 1807 C CA . TYR A 1 234 ? 21.022 11.714 -20.440 1.00 58.22 234 TYR A CA 1
ATOM 1808 C C . TYR A 1 234 ? 21.837 12.628 -19.504 1.00 58.22 234 TYR A C 1
ATOM 1810 O O . TYR A 1 234 ? 21.718 12.520 -18.291 1.00 58.22 234 TYR A O 1
ATOM 1818 N N . LYS A 1 235 ? 22.627 13.574 -20.014 1.00 72.69 235 LYS A N 1
ATOM 1819 C CA . LYS A 1 235 ? 23.498 14.465 -19.235 1.00 72.69 235 LYS A CA 1
ATOM 1820 C C . LYS A 1 235 ? 22.715 15.404 -18.312 1.00 72.69 235 LYS A C 1
ATOM 1822 O O . LYS A 1 235 ? 23.135 15.633 -17.183 1.00 72.69 235 LYS A O 1
ATOM 1827 N N . CYS A 1 236 ? 21.572 15.912 -18.776 1.00 75.44 236 CYS A N 1
ATOM 1828 C CA . CYS A 1 236 ? 20.658 16.735 -17.978 1.00 75.44 236 CYS A CA 1
ATOM 1829 C C . CYS A 1 236 ? 20.100 15.933 -16.788 1.00 75.44 236 CYS A C 1
ATOM 1831 O O . CYS A 1 236 ? 20.297 16.315 -15.635 1.00 75.44 236 CYS A O 1
ATOM 1833 N N . LYS A 1 237 ? 19.541 14.750 -17.071 1.00 65.06 237 LYS A N 1
ATOM 1834 C CA . LYS A 1 237 ? 19.017 13.811 -16.068 1.00 65.06 237 LYS A CA 1
ATOM 1835 C C . LYS A 1 237 ? 20.094 13.373 -15.075 1.00 65.06 237 LYS A C 1
ATOM 1837 O O . LYS A 1 237 ? 19.887 13.435 -13.870 1.00 65.06 237 LYS A O 1
ATOM 1842 N N . ASN A 1 238 ? 21.289 13.038 -15.560 1.00 68.00 238 ASN A N 1
ATOM 1843 C CA . ASN A 1 238 ? 22.414 12.639 -14.717 1.00 68.00 238 ASN A CA 1
ATOM 1844 C C . ASN A 1 238 ? 22.854 13.763 -13.759 1.00 68.00 238 ASN A C 1
ATOM 1846 O O . ASN A 1 238 ? 23.141 13.514 -12.591 1.00 68.00 238 ASN A O 1
ATOM 1850 N N . ASN A 1 239 ? 22.858 15.021 -14.208 1.00 75.88 239 ASN A N 1
ATOM 1851 C CA . ASN A 1 239 ? 23.180 16.156 -13.340 1.00 75.88 239 ASN A CA 1
ATOM 1852 C C . ASN A 1 239 ? 22.127 16.373 -12.247 1.00 75.88 239 ASN A C 1
ATOM 1854 O O . ASN A 1 239 ? 22.488 16.675 -11.107 1.00 75.88 239 ASN A O 1
ATOM 1858 N N . ILE A 1 240 ? 20.845 16.192 -12.573 1.00 72.69 240 ILE A N 1
ATOM 1859 C CA . ILE A 1 240 ? 19.759 16.256 -11.590 1.00 72.69 240 ILE A CA 1
ATOM 1860 C C . ILE A 1 240 ? 19.893 15.101 -10.595 1.00 72.69 240 ILE A C 1
ATOM 1862 O O . ILE A 1 240 ? 19.909 15.340 -9.390 1.00 72.69 240 ILE A O 1
ATOM 1866 N N . ARG A 1 241 ? 20.119 13.870 -11.064 1.00 66.38 241 ARG A N 1
ATOM 1867 C CA . ARG A 1 241 ? 20.392 12.709 -10.200 1.00 66.38 241 ARG A CA 1
ATOM 1868 C C . ARG A 1 241 ? 21.551 12.973 -9.240 1.00 66.38 241 ARG A C 1
ATOM 1870 O O . ARG A 1 241 ? 21.418 12.767 -8.039 1.00 66.38 241 ARG A O 1
ATOM 1877 N N . ILE A 1 242 ? 22.665 13.526 -9.725 1.00 70.25 242 ILE A N 1
ATOM 1878 C CA . ILE A 1 242 ? 23.812 13.905 -8.881 1.00 70.25 242 ILE A CA 1
ATOM 1879 C C . ILE A 1 242 ? 23.433 14.995 -7.866 1.00 70.25 242 ILE A C 1
ATOM 1881 O O . ILE A 1 242 ? 23.864 14.936 -6.712 1.00 70.25 242 ILE A O 1
ATOM 1885 N N . LYS A 1 243 ? 22.644 15.997 -8.268 1.00 77.75 243 LYS A N 1
ATOM 1886 C CA . LYS A 1 243 ? 22.164 17.068 -7.382 1.00 77.75 243 LYS A CA 1
ATOM 1887 C C . LYS A 1 243 ? 21.312 16.501 -6.245 1.00 77.75 243 LYS A C 1
ATOM 1889 O O . LYS A 1 243 ? 21.562 16.830 -5.086 1.00 77.75 243 LYS A O 1
ATOM 1894 N N . TYR A 1 244 ? 20.351 15.639 -6.556 1.00 70.94 244 TYR A N 1
ATOM 1895 C CA . TYR A 1 244 ? 19.434 15.098 -5.556 1.00 70.94 244 TYR A CA 1
ATOM 1896 C C . TYR A 1 244 ? 20.051 13.977 -4.718 1.00 70.94 244 TYR A C 1
ATOM 1898 O O . TYR A 1 244 ? 19.772 13.909 -3.527 1.00 70.94 244 TYR A O 1
ATOM 1906 N N . LYS A 1 245 ? 21.031 13.236 -5.250 1.00 60.62 245 LYS A N 1
ATOM 1907 C CA . LYS A 1 245 ? 21.929 12.380 -4.457 1.00 60.62 245 LYS A CA 1
ATOM 1908 C C . LYS A 1 245 ? 22.694 13.174 -3.394 1.00 60.62 245 LYS A C 1
ATOM 1910 O O . LYS A 1 245 ? 22.758 12.766 -2.241 1.00 60.62 245 LYS A O 1
ATOM 1915 N N . LYS A 1 246 ? 23.228 14.349 -3.745 1.00 67.12 246 LYS A N 1
ATOM 1916 C CA . LYS A 1 246 ? 23.894 15.231 -2.768 1.00 67.12 246 LYS A CA 1
ATOM 1917 C C . LYS A 1 246 ? 22.926 15.776 -1.719 1.00 67.12 246 LYS A C 1
ATOM 1919 O O . LYS A 1 246 ? 23.330 15.941 -0.574 1.00 67.12 246 LYS A O 1
ATOM 1924 N N . LEU A 1 247 ? 21.680 16.068 -2.096 1.00 62.72 247 LEU A N 1
ATOM 1925 C CA . LEU A 1 247 ? 20.633 16.496 -1.161 1.00 62.72 247 LEU A CA 1
ATOM 1926 C C . LEU A 1 247 ? 20.248 15.369 -0.201 1.00 62.72 247 LEU A C 1
ATOM 1928 O O . LEU A 1 247 ? 20.253 15.600 1.000 1.00 62.72 247 LEU A O 1
ATOM 1932 N N . TYR A 1 248 ? 20.014 14.161 -0.712 1.00 54.66 248 TYR A N 1
ATOM 1933 C CA . TYR A 1 248 ? 19.795 12.945 0.074 1.00 54.66 248 TYR A CA 1
ATOM 1934 C C . TYR A 1 248 ? 20.927 12.735 1.091 1.00 54.66 248 TYR A C 1
ATOM 1936 O O . TYR A 1 248 ? 20.691 12.657 2.298 1.00 54.66 248 TYR A O 1
ATOM 1944 N N . ASP A 1 249 ? 22.182 12.727 0.623 1.00 55.72 249 ASP A N 1
ATOM 1945 C CA . ASP A 1 249 ? 23.353 12.506 1.477 1.00 55.72 249 ASP A CA 1
ATOM 1946 C C . ASP A 1 249 ? 23.507 13.626 2.517 1.00 55.72 249 ASP A C 1
ATOM 1948 O O . ASP A 1 249 ? 23.807 13.361 3.681 1.00 55.72 249 ASP A O 1
ATOM 1952 N N . LYS A 1 250 ? 23.246 14.880 2.129 1.00 63.66 250 LYS A N 1
ATOM 1953 C CA . LYS A 1 250 ? 23.260 16.035 3.031 1.00 63.66 250 LYS A CA 1
ATOM 1954 C C . LYS A 1 250 ? 22.168 15.934 4.096 1.00 63.66 250 LYS A C 1
ATOM 1956 O O . LYS A 1 250 ? 22.493 16.056 5.271 1.00 63.66 250 LYS A O 1
ATOM 1961 N N . ASN A 1 251 ? 20.921 15.665 3.713 1.00 55.03 251 ASN A N 1
ATOM 1962 C CA . ASN A 1 251 ? 19.796 15.509 4.638 1.00 55.03 251 ASN A CA 1
ATOM 1963 C C . ASN A 1 251 ? 20.092 14.404 5.658 1.00 55.03 251 ASN A C 1
ATOM 1965 O O . ASN A 1 251 ? 19.902 14.585 6.860 1.00 55.03 251 ASN A O 1
ATOM 1969 N N . ARG A 1 252 ? 20.630 13.274 5.185 1.00 50.69 252 ARG A N 1
ATOM 1970 C CA . ARG A 1 252 ? 21.064 12.165 6.033 1.00 50.69 252 ARG A CA 1
ATOM 1971 C C . ARG A 1 252 ? 22.146 12.601 7.024 1.00 50.69 252 ARG A C 1
ATOM 1973 O O . ARG A 1 252 ? 22.040 12.298 8.210 1.00 50.69 252 ARG A O 1
ATOM 1980 N N . GLN A 1 253 ? 23.177 13.320 6.575 1.00 58.19 253 GLN A N 1
ATOM 1981 C CA . GLN A 1 253 ? 24.251 13.798 7.455 1.00 58.19 253 GLN A CA 1
ATOM 1982 C C . GLN A 1 253 ? 23.784 14.875 8.440 1.00 58.19 253 GLN A C 1
ATOM 1984 O O . GLN A 1 253 ? 24.182 14.840 9.602 1.00 58.19 253 GLN A O 1
ATOM 1989 N N . GLU A 1 254 ? 22.926 15.802 8.019 1.00 54.75 254 GLU A N 1
ATOM 1990 C CA . GLU A 1 254 ? 22.343 16.833 8.883 1.00 54.75 254 GLU A CA 1
ATOM 1991 C C . GLU A 1 254 ? 21.453 16.210 9.955 1.00 54.75 254 GLU A C 1
ATOM 1993 O O . GLU A 1 254 ? 21.555 16.585 11.122 1.00 54.75 254 GLU A O 1
ATOM 1998 N N . LYS A 1 255 ? 20.668 15.184 9.602 1.00 50.34 255 LYS A N 1
ATOM 1999 C CA . LYS A 1 255 ? 19.864 14.443 10.573 1.00 50.34 255 LYS A CA 1
ATOM 2000 C C . LYS A 1 255 ? 20.728 13.655 11.550 1.00 50.34 255 LYS A C 1
ATOM 2002 O O . LYS A 1 255 ? 20.492 13.703 12.754 1.00 50.34 255 LYS A O 1
ATOM 2007 N N . LEU A 1 256 ? 21.779 12.992 11.068 1.00 47.47 256 LEU A N 1
ATOM 2008 C CA . LEU A 1 256 ? 22.756 12.323 11.930 1.00 47.47 256 LEU A CA 1
ATOM 2009 C C . LEU A 1 256 ? 23.484 13.313 12.849 1.00 47.47 256 LEU A C 1
ATOM 2011 O O . LEU A 1 256 ? 23.750 12.987 14.003 1.00 47.47 256 LEU A O 1
ATOM 2015 N N . ALA A 1 257 ? 23.808 14.513 12.368 1.00 54.44 257 ALA A N 1
ATOM 2016 C CA . ALA A 1 257 ? 24.435 15.562 13.165 1.00 54.44 257 ALA A CA 1
ATOM 2017 C C . ALA A 1 257 ? 23.469 16.144 14.205 1.00 54.44 257 ALA A C 1
ATOM 2019 O O . ALA A 1 257 ? 23.877 16.369 15.341 1.00 54.44 257 ALA A O 1
ATOM 2020 N N . GLU A 1 258 ? 22.196 16.333 13.856 1.00 46.41 258 GLU A N 1
ATOM 2021 C CA . GLU A 1 258 ? 21.137 16.726 14.786 1.00 46.41 258 GLU A CA 1
ATOM 2022 C C . GLU A 1 258 ? 20.966 15.671 15.882 1.00 46.41 258 GLU A C 1
ATOM 2024 O O . GLU A 1 258 ? 21.043 16.003 17.061 1.00 46.41 258 GLU A O 1
ATOM 2029 N N . ILE A 1 259 ? 20.848 14.395 15.509 1.00 45.50 259 ILE A N 1
ATOM 2030 C CA . ILE A 1 259 ? 20.756 13.272 16.448 1.00 45.50 259 ILE A CA 1
ATOM 2031 C C . ILE A 1 259 ? 21.990 13.230 17.351 1.00 45.50 259 ILE A C 1
ATOM 2033 O O . ILE A 1 259 ? 21.850 13.179 18.569 1.00 45.50 259 ILE A O 1
ATOM 2037 N N . LYS A 1 260 ? 23.205 13.323 16.797 1.00 53.16 260 LYS A N 1
ATOM 2038 C CA . LYS A 1 260 ? 24.446 13.372 17.591 1.00 53.16 260 LYS A CA 1
ATOM 2039 C C . LYS A 1 260 ? 24.469 14.573 18.535 1.00 53.16 260 LYS A C 1
ATOM 2041 O O . LYS A 1 260 ? 24.866 14.426 19.688 1.00 53.16 260 LYS A O 1
ATOM 2046 N N . ARG A 1 261 ? 24.015 15.744 18.081 1.00 57.66 261 ARG A N 1
ATOM 2047 C CA . ARG A 1 261 ? 23.928 16.960 18.897 1.00 57.66 261 ARG A CA 1
ATOM 2048 C C . ARG A 1 261 ? 22.933 16.782 20.040 1.00 57.66 261 ARG A C 1
ATOM 2050 O O . ARG A 1 261 ? 23.259 17.127 21.168 1.00 57.66 261 ARG A O 1
ATOM 2057 N N . GLU A 1 262 ? 21.763 16.208 19.784 1.00 45.16 262 GLU A N 1
ATOM 2058 C CA . GLU A 1 262 ? 20.752 15.919 20.807 1.00 45.16 262 GLU A CA 1
ATOM 2059 C C . GLU A 1 262 ? 21.213 14.827 21.782 1.00 45.16 262 GLU A C 1
ATOM 2061 O O . GLU A 1 262 ? 21.055 14.979 22.991 1.00 45.16 262 GLU A O 1
ATOM 2066 N N . LEU A 1 263 ? 21.881 13.776 21.303 1.00 46.03 263 LEU A N 1
ATOM 2067 C CA . LEU A 1 263 ? 22.461 12.734 22.155 1.00 46.03 263 LEU A CA 1
ATOM 2068 C C . LEU A 1 263 ? 23.611 13.257 23.025 1.00 46.03 263 LEU A C 1
ATOM 2070 O O . LEU A 1 263 ? 23.768 12.784 24.152 1.00 46.03 263 LEU A O 1
ATOM 2074 N N . SER A 1 264 ? 24.359 14.255 22.539 1.00 60.97 264 SER A N 1
ATOM 2075 C CA . SER A 1 264 ? 25.427 14.932 23.288 1.00 60.97 264 SER A CA 1
ATOM 2076 C C . SER A 1 264 ? 24.918 15.893 24.370 1.00 60.97 264 SER A C 1
ATOM 2078 O O . SER A 1 264 ? 25.693 16.309 25.232 1.00 60.97 264 SER A O 1
ATOM 2080 N N . LYS A 1 265 ? 23.622 16.246 24.362 1.00 57.91 265 LYS A N 1
ATOM 2081 C CA . LYS A 1 265 ? 23.028 17.044 25.439 1.00 57.91 265 LYS A CA 1
ATOM 2082 C C . LYS A 1 265 ? 22.892 16.213 26.719 1.00 57.91 265 LYS A C 1
ATOM 2084 O O . LYS A 1 265 ? 22.580 15.018 26.644 1.00 57.91 265 LYS A O 1
ATOM 2089 N N . PRO A 1 266 ? 23.026 16.847 27.899 1.00 60.47 266 PRO A N 1
ATOM 2090 C CA . PRO A 1 266 ? 22.694 16.213 29.168 1.00 60.47 266 PRO A CA 1
ATOM 2091 C C . PRO A 1 266 ? 21.273 15.623 29.134 1.00 60.47 266 PRO A C 1
ATOM 2093 O O . PRO A 1 266 ? 20.383 16.264 28.569 1.00 60.47 266 PRO A O 1
ATOM 2096 N N . PRO A 1 267 ? 21.017 14.446 29.743 1.00 55.34 267 PRO A N 1
ATOM 2097 C CA . PRO A 1 267 ? 19.739 13.731 29.622 1.00 55.34 267 PRO A CA 1
ATOM 2098 C C . PRO A 1 267 ? 18.488 14.569 29.934 1.00 55.34 267 PRO A C 1
ATOM 2100 O O . PRO A 1 267 ? 17.442 14.358 29.331 1.00 55.34 267 PRO A O 1
ATOM 2103 N N . PHE A 1 268 ? 18.608 15.551 30.831 1.00 54.44 268 PHE A N 1
ATOM 2104 C CA . PHE A 1 268 ? 17.532 16.459 31.242 1.00 54.44 268 PHE A CA 1
ATOM 2105 C C . PHE A 1 268 ? 17.320 17.670 30.307 1.00 54.44 268 PHE A C 1
ATOM 2107 O O . PHE A 1 268 ? 16.320 18.367 30.441 1.00 54.44 268 PHE A O 1
ATOM 2114 N N . LEU A 1 269 ? 18.242 17.927 29.368 1.00 46.03 269 LEU A N 1
ATOM 2115 C CA . LEU A 1 269 ? 18.191 19.004 28.359 1.00 46.03 269 LEU A CA 1
ATOM 2116 C C . LEU A 1 269 ? 17.882 18.492 26.943 1.00 46.03 269 LEU A C 1
ATOM 2118 O O . LEU A 1 269 ? 17.826 19.281 25.996 1.00 46.03 269 LEU A O 1
ATOM 2122 N N . ARG A 1 270 ? 17.697 17.179 26.772 1.00 51.06 270 ARG A N 1
ATOM 2123 C CA . ARG A 1 270 ? 17.207 16.603 25.517 1.00 51.06 270 ARG A CA 1
ATOM 2124 C C . ARG A 1 270 ? 15.764 17.071 25.313 1.00 51.06 270 ARG A C 1
ATOM 2126 O O . ARG A 1 270 ? 14.861 16.638 26.027 1.00 51.06 270 ARG A O 1
ATOM 2133 N N . ASN A 1 271 ? 15.529 17.957 24.347 1.00 45.38 271 ASN A N 1
ATOM 2134 C CA . ASN A 1 271 ? 14.167 18.291 23.934 1.00 45.38 271 ASN A CA 1
ATOM 2135 C C . ASN A 1 271 ? 13.599 17.063 23.219 1.00 45.38 271 ASN A C 1
ATOM 2137 O O . ASN A 1 271 ? 14.071 16.734 22.140 1.00 45.38 271 ASN A O 1
ATOM 2141 N N . LYS A 1 272 ? 12.661 16.364 23.878 1.00 44.56 272 LYS A N 1
ATOM 2142 C CA . LYS A 1 272 ? 11.902 15.171 23.439 1.00 44.56 272 LYS A CA 1
ATOM 2143 C C . LYS A 1 272 ? 12.217 14.653 22.018 1.00 44.56 272 LYS A C 1
ATOM 2145 O O . LYS A 1 272 ? 11.381 14.715 21.131 1.00 44.56 272 LYS A O 1
ATOM 2150 N N . LEU A 1 273 ? 13.371 14.017 21.856 1.00 37.22 273 LEU A N 1
ATOM 2151 C CA . LEU A 1 273 ? 13.545 12.881 20.956 1.00 37.22 273 LEU A CA 1
ATOM 2152 C C . LEU A 1 273 ? 13.670 11.681 21.892 1.00 37.22 273 LEU A C 1
ATOM 2154 O O . LEU A 1 273 ? 14.712 11.464 22.511 1.00 37.22 273 LEU A O 1
ATOM 2158 N N . LYS A 1 274 ? 12.547 10.998 22.138 1.00 41.44 274 LYS A N 1
ATOM 2159 C CA . LYS A 1 274 ? 12.478 9.859 23.062 1.00 41.44 274 LYS A CA 1
ATOM 2160 C C . LYS A 1 274 ? 13.230 8.666 22.457 1.00 41.44 274 LYS A C 1
ATOM 2162 O O . LYS A 1 274 ? 12.627 7.848 21.777 1.00 41.44 274 LYS A O 1
ATOM 2167 N N . LEU A 1 275 ? 14.530 8.561 22.727 1.00 36.12 275 LEU A N 1
ATOM 2168 C CA . LEU A 1 275 ? 15.309 7.343 22.501 1.00 36.12 275 LEU A CA 1
ATOM 2169 C C . LEU A 1 275 ? 15.244 6.481 23.775 1.00 36.12 275 LEU A C 1
ATOM 2171 O O . LEU A 1 275 ? 15.887 6.799 24.776 1.00 36.12 275 LEU A O 1
ATOM 2175 N N . ASN A 1 276 ? 14.440 5.418 23.757 1.00 33.91 276 ASN A N 1
ATOM 2176 C CA . ASN A 1 276 ? 14.488 4.358 24.766 1.00 33.91 276 ASN A CA 1
ATOM 2177 C C . ASN A 1 276 ? 15.601 3.368 24.388 1.00 33.91 276 ASN A C 1
ATOM 2179 O O . ASN A 1 276 ? 15.331 2.301 23.852 1.00 33.91 276 ASN A O 1
ATOM 2183 N N . GLU A 1 277 ? 16.853 3.707 24.685 1.00 33.31 277 GLU A N 1
ATOM 2184 C CA . GLU A 1 277 ? 17.920 2.708 24.788 1.00 33.31 277 GLU A CA 1
ATOM 2185 C C . GLU A 1 277 ? 18.047 2.282 26.250 1.00 33.31 277 GLU A C 1
ATOM 2187 O O . GLU A 1 277 ? 18.772 2.868 27.049 1.00 33.31 277 GLU A O 1
ATOM 2192 N N . ASN A 1 278 ? 17.302 1.245 26.609 1.00 31.88 278 ASN A N 1
ATOM 2193 C CA . ASN A 1 278 ? 17.656 0.367 27.709 1.00 31.88 278 ASN A CA 1
ATOM 2194 C C . ASN A 1 278 ? 17.374 -1.048 27.227 1.00 31.88 278 ASN A C 1
ATOM 2196 O O . ASN A 1 278 ? 16.215 -1.452 27.205 1.00 31.88 278 ASN A O 1
ATOM 2200 N N . LEU A 1 279 ? 18.437 -1.753 26.827 1.00 32.53 279 LEU A N 1
ATOM 2201 C CA . LEU A 1 279 ? 18.750 -3.147 27.179 1.00 32.53 279 LEU A CA 1
ATOM 2202 C C . LEU A 1 279 ? 19.662 -3.770 26.113 1.00 32.53 279 LEU A C 1
ATOM 2204 O O . LEU A 1 279 ? 19.234 -4.555 25.280 1.00 32.53 279 LEU A O 1
ATOM 2208 N N . ASN A 1 280 ? 20.956 -3.474 26.204 1.00 31.69 280 ASN A N 1
ATOM 2209 C CA . ASN A 1 280 ? 21.963 -4.493 25.925 1.00 31.69 280 ASN A CA 1
ATOM 2210 C C . ASN A 1 280 ? 23.194 -4.246 26.799 1.00 31.69 280 ASN A C 1
ATOM 2212 O O . ASN A 1 280 ? 24.249 -3.859 26.319 1.00 31.69 280 ASN A O 1
ATOM 2216 N N . GLN A 1 281 ? 23.008 -4.396 28.117 1.00 34.34 281 GLN A N 1
ATOM 2217 C CA . GLN A 1 281 ? 24.067 -4.743 29.079 1.00 34.34 281 GLN A CA 1
ATOM 2218 C C . GLN A 1 281 ? 23.473 -5.044 30.468 1.00 34.34 281 GLN A C 1
ATOM 2220 O O . GLN A 1 281 ? 23.740 -4.389 31.471 1.00 34.34 281 GLN A O 1
ATOM 2225 N N . ARG A 1 282 ? 22.624 -6.069 30.523 1.00 31.98 282 ARG A N 1
ATOM 2226 C CA . ARG A 1 282 ? 22.470 -6.945 31.694 1.00 31.98 282 ARG A CA 1
ATOM 2227 C C . ARG A 1 282 ? 22.282 -8.332 31.110 1.00 31.98 282 ARG A C 1
ATOM 2229 O O . ARG A 1 282 ? 21.226 -8.632 30.574 1.00 31.98 282 ARG A O 1
ATOM 2236 N N . SER A 1 283 ? 23.355 -9.086 30.951 1.00 35.09 283 SER A N 1
ATOM 2237 C CA . SER A 1 283 ? 23.816 -10.049 31.953 1.00 35.09 283 SER A CA 1
ATOM 2238 C C . SER A 1 283 ? 24.977 -10.792 31.278 1.00 35.09 283 SER A C 1
ATOM 2240 O O . SER A 1 283 ? 24.854 -11.082 30.096 1.00 35.09 283 SER A O 1
ATOM 2242 N N . ILE A 1 284 ? 26.125 -11.123 31.857 1.00 35.38 284 ILE A N 1
ATOM 2243 C CA . ILE A 1 284 ? 26.474 -11.707 33.159 1.00 35.38 284 ILE A CA 1
ATOM 2244 C C . ILE A 1 284 ? 27.977 -12.041 32.992 1.00 35.38 284 ILE A C 1
ATOM 2246 O O . ILE A 1 284 ? 28.348 -12.379 31.875 1.00 35.38 284 ILE A O 1
ATOM 2250 N N . TYR A 1 285 ? 28.779 -11.947 34.060 1.00 35.53 285 TYR A N 1
ATOM 2251 C CA . TYR A 1 285 ? 30.093 -12.602 34.250 1.00 35.53 285 TYR A CA 1
ATOM 2252 C C . TYR A 1 285 ? 31.061 -12.716 33.056 1.00 35.53 285 TYR A C 1
ATOM 2254 O O . TYR A 1 285 ? 30.841 -13.559 32.162 1.00 35.53 285 TYR A O 1
#

Sequence (285 aa):
MITSAIQQIVNTDRTELKDFFSEVDKLHKTDEAVTAKIANNPALAKALTDPNLTPTQKQQLATELVSSVMVELGYTQAVDVKLVADSQDNRKGHYGEDNNIYLNDTNLNNTKDLATTLGHETSHAIDNQDPSINTNPQNNASKADNEIYAQNYGDDFSDYVEFASENYGDGSLADTNSNNLGNTPAEIQRNQKLVNNNNQDYAGIDKSKGEDFLLVNQQMNYAREMTECGKNGYKCKNNIRIKYKKLYDKNRQEKLAEIKRELSKPPFLRNKLKLNENLNQRSIY

Secondary structure (DSSP, 8-state):
-HHHHHHHHHH-SSS-GGGHHHHHHHHHHHHHHHHHHHHT-HHHHHHHT-TT--HHHHHHHHHHHHHHHHHHTT--S--EEEEE--TT---SEEE-TTSEEEEEGGG--SHHHHHHHHHHHHHHHHHHH-TTS---TT-HHHHHHHHHHHHHHHHHHHHHHHHHHHHHSSSSPPS-------SSHHHHHHHHHHHHHHHHHHHHS-TTTSS--S-HHHHHHHHHHHHHTTTSTTHHHHHHHHHHHHHHHHHHHHHHHHHHHHHTS-TTT--S-------S-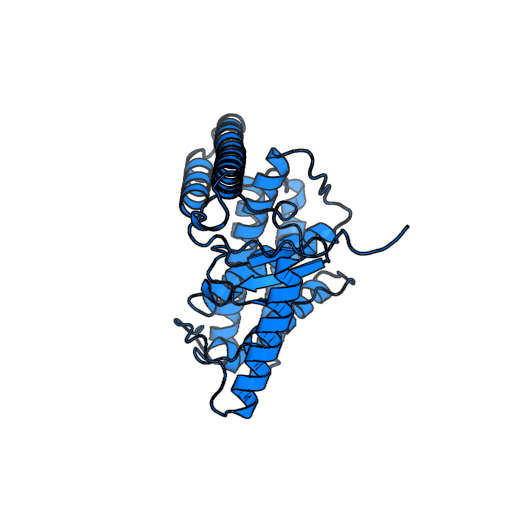----

pLDDT: mean 77.17, std 20.39, range [31.69, 98.44]